Protein AF-A0A4R1AT48-F1 (afdb_monomer_lite)

Radius of gyration: 32.34 Å; chains: 1; bounding box: 97×44×77 Å

Organism: NCBI:txid1742358

Sequence (283 aa):
MSRLNGILAEIVKVLPDSNYNDYVIQYSYEGEIVTIKVRDEELQEIKDDRILQLELGQEVIYTPLDITVKIDQINYLYGQVAIRFPDDGVQVVGLETLRLLDEESVALNKDNDLCIQKFKVGDKVKTKTDDDYNNLTGTIMNLKSYNYGTEYTVMFEDGRDTVFNNKELEFVAEKSKSGRFTEIALELGQFTDEKNKQYGSSVDATYEMIKVLMERYTYDEENYLMPKSLLQHILLQVRMMDKQNRLFNNPSGKGDSESPYKDLVGYSLIGVDMVERNNEKTN

Structure (mmCIF, N/CA/C/O backbone):
data_AF-A0A4R1AT48-F1
#
_entry.id   AF-A0A4R1AT48-F1
#
loop_
_atom_site.group_PDB
_atom_site.id
_atom_site.type_symbol
_atom_site.label_atom_id
_atom_site.label_alt_id
_atom_site.label_comp_id
_atom_site.label_asym_id
_atom_site.label_entity_id
_atom_site.label_seq_id
_atom_site.pdbx_PDB_ins_code
_atom_site.Cartn_x
_atom_site.Cartn_y
_atom_site.Cartn_z
_atom_site.occupancy
_atom_site.B_iso_or_equiv
_atom_site.auth_seq_id
_atom_site.auth_comp_id
_atom_site.auth_asym_id
_atom_site.auth_atom_id
_atom_site.pdbx_PDB_model_num
ATOM 1 N N . MET A 1 1 ? 41.181 3.134 7.557 1.00 59.41 1 MET A N 1
ATOM 2 C CA . MET A 1 1 ? 40.387 4.318 7.963 1.00 59.41 1 MET A CA 1
ATOM 3 C C . MET A 1 1 ? 39.693 4.001 9.275 1.00 59.41 1 MET A C 1
ATOM 5 O O . MET A 1 1 ? 39.388 2.835 9.495 1.00 59.41 1 MET A O 1
ATOM 9 N N . SER A 1 2 ? 39.458 4.992 10.133 1.00 59.22 2 SER A N 1
ATOM 10 C CA . SER A 1 2 ? 38.887 4.776 11.472 1.00 59.22 2 SER A CA 1
ATOM 11 C C . SER A 1 2 ? 37.865 5.868 11.796 1.00 59.22 2 SER A C 1
ATOM 13 O O . SER A 1 2 ? 37.867 6.922 11.166 1.00 59.22 2 SER A O 1
ATOM 15 N N . ARG A 1 3 ? 36.940 5.616 12.727 1.00 54.47 3 ARG A N 1
ATOM 16 C CA . ARG A 1 3 ? 35.844 6.554 13.042 1.00 54.47 3 ARG A CA 1
ATOM 17 C C . ARG A 1 3 ? 36.048 7.287 14.353 1.00 54.47 3 ARG A C 1
ATOM 19 O O . ARG A 1 3 ? 36.507 6.675 15.303 1.00 54.47 3 ARG A O 1
ATOM 26 N N . LEU A 1 4 ? 35.560 8.527 14.417 1.00 53.91 4 LEU A N 1
ATOM 27 C CA . LEU A 1 4 ? 35.149 9.169 15.666 1.00 53.91 4 LEU A CA 1
ATOM 28 C C . LEU A 1 4 ? 33.658 9.520 15.560 1.00 53.91 4 LEU A C 1
ATOM 30 O O . LEU A 1 4 ? 33.262 10.258 14.661 1.00 53.91 4 LEU A O 1
ATOM 34 N N . ASN A 1 5 ? 32.821 8.984 16.453 1.00 60.31 5 ASN A N 1
ATOM 35 C CA . ASN A 1 5 ? 31.379 9.283 16.528 1.00 60.31 5 ASN A CA 1
ATOM 36 C C . ASN A 1 5 ? 30.603 9.132 15.199 1.00 60.31 5 ASN A C 1
ATOM 38 O O . ASN A 1 5 ? 29.681 9.889 14.913 1.00 60.31 5 ASN A O 1
ATOM 42 N N . GLY A 1 6 ? 30.970 8.149 14.371 1.00 63.50 6 GLY A N 1
ATOM 43 C CA . GLY A 1 6 ? 30.272 7.849 13.115 1.00 63.50 6 GLY A CA 1
ATOM 44 C C . GLY A 1 6 ? 30.733 8.646 11.889 1.00 63.50 6 GLY A C 1
ATOM 45 O O . GLY A 1 6 ? 30.280 8.341 10.784 1.00 63.50 6 GLY A O 1
ATOM 46 N N . ILE A 1 7 ? 31.664 9.589 12.058 1.00 75.81 7 ILE A N 1
ATOM 47 C CA . ILE A 1 7 ? 32.289 10.342 10.966 1.00 75.81 7 ILE A CA 1
ATOM 48 C C . ILE A 1 7 ? 33.482 9.548 10.421 1.00 75.81 7 ILE A C 1
ATOM 50 O O . ILE A 1 7 ? 34.265 8.979 11.188 1.00 75.81 7 ILE A O 1
ATOM 54 N N . LEU A 1 8 ? 33.608 9.485 9.093 1.00 78.81 8 LEU A N 1
ATOM 55 C CA . LEU A 1 8 ? 34.746 8.854 8.428 1.00 78.81 8 LEU A CA 1
ATOM 56 C C . LEU A 1 8 ? 35.999 9.714 8.634 1.00 78.81 8 LEU A C 1
ATOM 58 O O . LEU A 1 8 ? 36.001 10.886 8.260 1.00 78.81 8 LEU A O 1
ATOM 62 N N . ALA A 1 9 ? 37.050 9.132 9.213 1.00 84.81 9 ALA A N 1
ATOM 63 C CA . ALA A 1 9 ? 38.312 9.818 9.434 1.00 84.81 9 ALA A CA 1
ATOM 64 C C . ALA A 1 9 ? 39.517 8.988 8.959 1.00 84.81 9 ALA A C 1
ATOM 66 O O . ALA A 1 9 ? 39.536 7.751 8.982 1.00 84.81 9 ALA A O 1
ATOM 67 N N . GLU A 1 10 ? 40.557 9.689 8.530 1.00 87.88 10 GLU A N 1
ATOM 68 C CA . GLU A 1 10 ? 41.845 9.124 8.154 1.00 87.88 10 GLU A CA 1
ATOM 69 C C . GLU A 1 10 ? 42.827 9.256 9.320 1.00 87.88 10 GLU A C 1
ATOM 71 O O . GLU A 1 10 ? 42.966 10.331 9.898 1.00 87.88 10 GLU A O 1
ATOM 76 N N . ILE A 1 11 ? 43.520 8.171 9.678 1.00 89.88 11 ILE A N 1
ATOM 77 C CA . ILE A 1 11 ? 44.613 8.232 10.655 1.00 89.88 11 ILE A CA 1
ATOM 78 C C . ILE A 1 11 ? 45.839 8.815 9.955 1.00 89.88 11 ILE A C 1
ATOM 80 O O . ILE A 1 11 ? 46.418 8.182 9.079 1.00 89.88 11 ILE A O 1
ATOM 84 N N . VAL A 1 12 ? 46.270 9.993 10.396 1.00 93.56 12 VAL A N 1
ATOM 85 C CA . VAL A 1 12 ? 47.408 10.717 9.811 1.00 93.56 12 VAL A CA 1
ATOM 86 C C . VAL A 1 12 ? 48.700 10.427 10.559 1.00 93.56 12 VAL A C 1
ATOM 88 O O . VAL A 1 12 ? 49.782 10.380 9.973 1.00 93.56 12 VAL A O 1
ATOM 91 N N . LYS A 1 13 ? 48.615 10.259 11.882 1.00 91.81 13 LYS A N 1
ATOM 92 C CA . LYS A 1 13 ? 49.793 10.050 12.725 1.00 91.81 13 LYS A CA 1
ATOM 93 C C . LYS A 1 13 ? 49.457 9.211 13.947 1.00 91.81 13 LYS A C 1
ATOM 95 O O . LYS A 1 13 ? 48.491 9.495 14.645 1.00 91.81 13 LYS A O 1
ATOM 100 N N . VAL A 1 14 ? 50.314 8.240 14.243 1.00 91.00 14 VAL A N 1
ATOM 101 C CA . VAL A 1 14 ? 50.304 7.505 15.513 1.00 91.00 14 VAL A CA 1
ATOM 102 C C . VAL A 1 14 ? 51.224 8.233 16.493 1.00 91.00 14 VAL A C 1
ATOM 104 O O . VAL A 1 14 ? 52.370 8.552 16.160 1.00 91.00 14 VAL A O 1
ATOM 107 N N . LEU A 1 15 ? 50.717 8.547 17.682 1.00 88.94 15 LEU A N 1
ATOM 108 C CA . LEU A 1 15 ? 51.454 9.181 18.768 1.00 88.94 15 LEU A CA 1
ATOM 109 C C . LEU A 1 15 ? 51.782 8.107 19.815 1.00 88.94 15 LEU A C 1
ATOM 111 O O . LEU A 1 15 ? 50.887 7.692 20.550 1.00 88.94 15 LEU A O 1
ATOM 115 N N . PRO A 1 16 ? 53.037 7.634 19.884 1.00 79.12 16 PRO A N 1
ATOM 116 C CA . PRO A 1 16 ? 53.427 6.663 20.893 1.00 79.12 16 PRO A CA 1
ATOM 117 C C . PRO A 1 16 ? 53.472 7.349 22.264 1.00 79.12 16 PRO A C 1
ATOM 119 O O . PRO A 1 16 ? 54.386 8.131 22.533 1.00 79.12 16 PRO A O 1
ATOM 122 N N . ASP A 1 17 ? 52.490 7.071 23.121 1.00 75.38 17 ASP A N 1
ATOM 123 C CA . ASP A 1 17 ? 52.563 7.342 24.557 1.00 75.38 17 ASP A CA 1
ATOM 124 C C . ASP A 1 17 ? 52.799 6.020 25.306 1.00 75.38 17 ASP A C 1
ATOM 126 O O . ASP A 1 17 ? 52.463 4.932 24.845 1.00 75.38 17 ASP A O 1
ATOM 130 N N . SER A 1 18 ? 53.426 6.118 26.469 1.00 55.97 18 SER A N 1
ATOM 131 C CA . SER A 1 18 ? 53.972 5.024 27.275 1.00 55.97 18 SER A CA 1
ATOM 132 C C . SER A 1 18 ? 52.977 3.932 27.692 1.00 55.97 18 SER A C 1
ATOM 134 O O . SER A 1 18 ? 53.426 2.868 28.109 1.00 55.97 18 SER A O 1
ATOM 136 N N . ASN A 1 19 ? 51.663 4.161 27.578 1.00 70.31 19 ASN A N 1
ATOM 137 C CA . ASN A 1 19 ? 50.634 3.208 28.016 1.00 70.31 19 ASN A CA 1
ATOM 138 C C . ASN A 1 19 ? 49.465 3.003 27.035 1.00 70.31 19 ASN A C 1
ATOM 140 O O . ASN A 1 19 ? 48.778 1.993 27.151 1.00 70.31 19 ASN A O 1
ATOM 144 N N . TYR A 1 20 ? 49.233 3.913 26.084 1.00 74.12 20 TYR A N 1
ATOM 145 C CA . TYR A 1 20 ? 48.145 3.823 25.104 1.00 74.12 20 TYR A CA 1
ATOM 146 C C . TYR A 1 20 ? 48.592 4.443 23.780 1.00 74.12 20 TYR A C 1
ATOM 148 O O . TYR A 1 20 ? 49.347 5.418 23.772 1.00 74.12 20 TYR A O 1
ATOM 156 N N . ASN A 1 21 ? 48.117 3.893 22.662 1.00 79.56 21 ASN A N 1
ATOM 157 C CA . ASN A 1 21 ? 48.293 4.538 21.368 1.00 79.56 21 ASN A CA 1
ATOM 158 C C . ASN A 1 21 ? 47.259 5.659 21.240 1.00 79.56 21 ASN A C 1
ATOM 160 O O . ASN A 1 21 ? 46.054 5.405 21.248 1.00 79.56 21 ASN A O 1
ATOM 164 N N . ASP A 1 22 ? 47.738 6.891 21.106 1.00 88.56 22 ASP A N 1
ATOM 165 C CA . ASP A 1 22 ? 46.910 8.007 20.672 1.00 88.56 22 ASP A CA 1
ATOM 166 C C . ASP A 1 22 ? 47.060 8.182 19.157 1.00 88.56 22 ASP A C 1
ATOM 168 O O . ASP A 1 22 ? 48.136 7.985 18.583 1.00 88.56 22 ASP A O 1
ATOM 172 N N . TYR A 1 23 ? 45.992 8.610 18.499 1.00 90.25 23 TYR A N 1
ATOM 173 C CA . TYR A 1 23 ? 45.947 8.809 17.057 1.00 90.25 23 TYR A CA 1
ATOM 174 C C . TYR A 1 23 ? 45.606 10.260 16.744 1.00 90.25 23 TYR A C 1
ATOM 176 O O . TYR A 1 23 ? 44.776 10.884 17.399 1.00 90.25 23 TYR A O 1
ATOM 184 N N . VAL A 1 24 ? 46.253 10.814 15.724 1.00 89.19 24 VAL A N 1
ATOM 185 C CA . VAL A 1 24 ? 45.811 12.048 15.078 1.00 89.19 24 VAL A CA 1
ATOM 186 C C . VAL A 1 24 ? 45.010 11.644 13.857 1.00 89.19 24 VAL A C 1
ATOM 188 O O . VAL A 1 24 ? 45.558 11.012 12.949 1.00 89.19 24 VAL A O 1
ATOM 191 N N . ILE A 1 25 ? 43.735 12.011 13.845 1.00 91.56 25 ILE A N 1
ATOM 192 C CA . ILE A 1 25 ? 42.833 11.749 12.729 1.00 91.56 25 ILE A CA 1
ATOM 193 C C . ILE A 1 25 ? 42.453 13.042 12.010 1.00 91.56 25 ILE A C 1
ATOM 195 O O . ILE A 1 25 ? 42.430 14.118 12.616 1.00 91.56 25 ILE A O 1
ATOM 199 N N . GLN A 1 26 ? 42.139 12.921 10.724 1.00 92.81 26 GLN A N 1
ATOM 200 C CA . GLN A 1 26 ? 41.578 13.976 9.886 1.00 92.81 26 GLN A CA 1
ATOM 201 C C . GLN A 1 26 ? 40.224 13.554 9.331 1.00 92.81 26 GLN A C 1
ATOM 203 O O . GLN A 1 26 ? 40.072 12.430 8.866 1.00 92.81 26 GLN A O 1
ATOM 208 N N . TYR A 1 27 ? 39.245 14.453 9.362 1.00 87.56 27 TYR A N 1
ATOM 209 C CA . TYR A 1 27 ? 37.942 14.244 8.731 1.00 87.56 27 TYR A CA 1
ATOM 210 C C . TYR A 1 27 ? 37.415 15.546 8.129 1.00 87.56 27 TYR A C 1
ATOM 212 O O . TYR A 1 27 ? 37.840 16.635 8.519 1.00 87.56 27 TYR A O 1
ATOM 220 N N . SER A 1 28 ? 36.496 15.431 7.169 1.00 84.44 28 SER A N 1
ATOM 221 C CA . SER A 1 28 ? 35.809 16.586 6.591 1.00 84.44 28 SER A CA 1
ATOM 222 C C . SER A 1 28 ? 34.521 16.876 7.358 1.00 84.44 28 SER A C 1
ATOM 224 O O . SER A 1 28 ? 33.707 15.976 7.571 1.00 84.44 28 SER A O 1
ATOM 226 N N . TYR A 1 29 ? 34.331 18.126 7.767 1.00 81.06 29 TYR A N 1
ATOM 227 C CA . TYR A 1 29 ? 33.101 18.615 8.381 1.00 81.06 29 TYR A CA 1
ATOM 228 C C . TYR A 1 29 ? 32.770 19.979 7.784 1.00 81.06 29 TYR A C 1
ATOM 230 O O . TYR A 1 29 ? 33.606 20.877 7.801 1.00 81.06 29 TYR A O 1
ATOM 238 N N . GLU A 1 30 ? 31.582 20.109 7.189 1.00 85.38 30 GLU A N 1
ATOM 239 C CA . GLU A 1 30 ? 31.135 21.343 6.514 1.00 85.38 30 GLU A CA 1
ATOM 240 C C . GLU A 1 30 ? 32.136 21.883 5.464 1.00 85.38 30 GLU A C 1
ATOM 242 O O . GLU A 1 30 ? 32.223 23.081 5.214 1.00 85.38 30 GLU A O 1
ATOM 247 N N . GLY A 1 31 ? 32.887 20.986 4.813 1.00 86.75 31 GLY A N 1
ATOM 248 C CA . GLY A 1 31 ? 33.877 21.335 3.787 1.00 86.75 31 GLY A CA 1
ATOM 249 C C . GLY A 1 31 ? 35.254 21.732 4.329 1.00 86.75 31 GLY A C 1
ATOM 250 O O . GLY A 1 31 ? 36.182 21.904 3.540 1.00 86.75 31 GLY A O 1
ATOM 251 N N . GLU A 1 32 ? 35.429 21.813 5.647 1.00 87.69 32 GLU A N 1
ATOM 252 C CA . GLU A 1 32 ? 36.729 22.042 6.277 1.00 87.69 32 GLU A CA 1
ATOM 253 C C . GLU A 1 32 ? 37.368 20.724 6.727 1.00 87.69 32 GLU A C 1
ATOM 255 O O . GLU A 1 32 ? 36.685 19.778 7.127 1.00 87.69 32 GLU A O 1
ATOM 260 N N . ILE A 1 33 ? 38.701 20.648 6.654 1.00 91.56 33 ILE A N 1
ATOM 261 C CA . ILE A 1 33 ? 39.465 19.508 7.173 1.00 91.56 33 ILE A CA 1
ATOM 262 C C . ILE A 1 33 ? 39.765 19.773 8.644 1.00 91.56 33 ILE A C 1
ATOM 264 O O . ILE A 1 33 ? 40.576 20.635 8.986 1.00 91.56 33 ILE A O 1
ATOM 268 N N . VAL A 1 34 ? 39.142 18.992 9.517 1.00 91.19 34 VAL A N 1
ATOM 269 C CA . VAL A 1 34 ? 39.349 19.064 10.961 1.00 91.19 34 VAL A CA 1
ATOM 270 C C . VAL A 1 34 ? 40.376 18.010 11.363 1.00 91.19 34 VAL A C 1
ATOM 272 O O . VAL A 1 34 ? 40.270 16.846 10.983 1.00 91.19 34 VAL A O 1
ATOM 275 N N . THR A 1 35 ? 41.384 18.415 12.139 1.00 93.00 35 THR A N 1
ATOM 276 C CA . THR A 1 35 ? 42.397 17.510 12.703 1.00 93.00 35 THR A CA 1
ATOM 277 C C . THR A 1 35 ? 42.235 17.445 14.214 1.00 93.00 35 THR A C 1
ATOM 279 O O . THR A 1 35 ? 42.257 18.481 14.877 1.00 93.00 35 THR A O 1
ATOM 282 N N . ILE A 1 36 ? 42.117 16.243 14.772 1.00 92.50 36 ILE A N 1
ATOM 283 C CA . ILE A 1 36 ? 41.976 16.042 16.219 1.00 92.50 36 ILE A CA 1
ATOM 284 C C . ILE A 1 36 ? 42.800 14.857 16.705 1.00 92.50 36 ILE A C 1
ATOM 286 O O . ILE A 1 36 ? 43.162 13.963 15.940 1.00 92.50 36 ILE A O 1
ATOM 290 N N . LYS A 1 37 ? 43.084 14.864 18.006 1.00 90.50 37 LYS A N 1
ATOM 291 C CA . LYS A 1 37 ? 43.705 13.754 18.721 1.00 90.50 37 LYS A CA 1
ATOM 292 C C . LYS A 1 37 ? 42.609 12.897 19.357 1.00 90.50 37 LYS A C 1
ATOM 294 O O . LYS A 1 37 ? 41.753 13.451 20.040 1.00 90.50 37 LYS A O 1
ATOM 299 N N . VAL A 1 38 ? 42.668 11.587 19.156 1.00 88.81 38 VAL A N 1
ATOM 300 C CA . VAL A 1 38 ? 41.716 10.597 19.683 1.00 88.81 38 VAL A CA 1
ATOM 301 C C . VAL A 1 38 ? 42.466 9.408 20.274 1.00 88.81 38 VAL A C 1
ATOM 303 O O . VAL A 1 38 ? 43.597 9.124 19.875 1.00 88.81 38 VAL A O 1
ATOM 306 N N . ARG A 1 39 ? 41.850 8.724 21.232 1.00 85.44 39 ARG A N 1
ATOM 307 C CA . ARG A 1 39 ? 42.372 7.489 21.829 1.00 85.44 39 ARG A CA 1
ATOM 308 C C . ARG A 1 39 ? 41.951 6.279 21.003 1.00 85.44 39 ARG A C 1
ATOM 310 O O . ARG A 1 39 ? 40.939 6.328 20.312 1.00 85.44 39 ARG A O 1
ATOM 317 N N . ASP A 1 40 ? 42.685 5.177 21.133 1.00 85.12 40 ASP A N 1
ATOM 318 C CA . ASP A 1 40 ? 42.343 3.899 20.489 1.00 85.12 40 ASP A CA 1
ATOM 319 C C . ASP A 1 40 ? 40.896 3.448 20.772 1.00 85.12 40 ASP A C 1
ATOM 321 O O . ASP A 1 40 ? 40.169 3.075 19.862 1.00 85.12 40 ASP A O 1
ATOM 325 N N . GLU A 1 41 ? 40.430 3.586 22.018 1.00 81.69 41 GLU A N 1
ATOM 326 C CA . GLU A 1 41 ? 39.065 3.213 22.436 1.00 81.69 41 GLU A CA 1
ATOM 327 C C . GLU A 1 41 ? 37.960 4.055 21.772 1.00 81.69 41 GLU A C 1
ATOM 329 O O . GLU A 1 41 ? 36.798 3.648 21.731 1.00 81.69 41 GLU A O 1
ATOM 334 N N . GLU A 1 42 ? 38.308 5.241 21.269 1.00 79.06 42 GLU A N 1
ATOM 335 C CA . GLU A 1 42 ? 37.391 6.130 20.551 1.00 79.06 42 GLU A CA 1
ATOM 336 C C . GLU A 1 42 ? 37.331 5.796 19.055 1.00 79.06 42 GLU A C 1
ATOM 338 O O . GLU A 1 42 ? 36.435 6.276 18.355 1.00 79.06 42 GLU A O 1
ATOM 343 N N . LEU A 1 43 ? 38.264 4.967 18.571 1.00 81.75 43 LEU A N 1
ATOM 344 C CA . LEU A 1 43 ? 38.294 4.477 17.206 1.00 81.75 43 LEU A CA 1
ATOM 345 C C . LEU A 1 43 ? 37.466 3.206 17.074 1.00 81.75 43 LEU A C 1
ATOM 347 O O . LEU A 1 43 ? 37.598 2.243 17.822 1.00 81.75 43 LEU A O 1
ATOM 351 N N . GLN A 1 44 ? 36.627 3.184 16.047 1.00 78.31 44 GLN A N 1
ATOM 352 C CA . GLN A 1 44 ? 35.916 1.976 15.647 1.00 78.31 44 GLN A CA 1
ATOM 353 C C . GLN A 1 44 ? 36.404 1.521 14.278 1.00 78.31 44 GLN A C 1
ATOM 355 O O . GLN A 1 44 ? 36.483 2.316 13.333 1.00 78.31 44 GLN A O 1
ATOM 360 N N . GLU A 1 45 ? 36.743 0.237 14.198 1.00 79.50 45 GLU A N 1
ATOM 361 C CA . GLU A 1 45 ? 37.131 -0.432 12.964 1.00 79.50 45 GLU A CA 1
ATOM 362 C C . GLU A 1 45 ? 35.909 -0.621 12.060 1.00 79.50 45 GLU A C 1
ATOM 364 O O . GLU A 1 45 ? 34.834 -1.044 12.498 1.00 79.50 45 GLU A O 1
ATOM 369 N N . ILE A 1 46 ? 36.079 -0.304 10.780 1.00 76.38 46 ILE A N 1
ATOM 370 C CA . ILE A 1 46 ? 35.074 -0.567 9.756 1.00 76.38 46 ILE A CA 1
ATOM 371 C C . ILE A 1 46 ? 35.273 -2.013 9.316 1.00 76.38 46 ILE A C 1
ATOM 373 O O . ILE A 1 46 ? 36.306 -2.354 8.756 1.00 76.38 46 ILE A O 1
ATOM 377 N N . LYS A 1 47 ? 34.293 -2.871 9.606 1.00 78.19 47 LYS A N 1
ATOM 378 C CA . LYS A 1 47 ? 34.406 -4.317 9.357 1.00 78.19 47 LYS A CA 1
ATOM 379 C C . LYS A 1 47 ? 34.275 -4.712 7.885 1.00 78.19 47 LYS A C 1
ATOM 381 O O . LYS A 1 47 ? 34.612 -5.838 7.539 1.00 78.19 47 LYS A O 1
ATOM 386 N N . ASP A 1 48 ? 33.730 -3.832 7.051 1.00 82.44 48 ASP A N 1
ATOM 387 C CA . ASP A 1 48 ? 33.429 -4.122 5.652 1.00 82.44 48 ASP A CA 1
ATOM 388 C C . ASP A 1 48 ? 33.825 -2.937 4.777 1.00 82.44 48 ASP A C 1
ATOM 390 O O . ASP A 1 48 ? 33.132 -1.925 4.759 1.00 82.44 48 ASP A O 1
ATOM 394 N N . ASP A 1 49 ? 34.927 -3.057 4.042 1.00 83.25 49 ASP A N 1
ATOM 395 C CA . ASP A 1 49 ? 35.446 -1.981 3.192 1.00 83.25 49 ASP A CA 1
ATOM 396 C C . ASP A 1 49 ? 34.501 -1.617 2.034 1.00 83.25 49 ASP A C 1
ATOM 398 O O . ASP A 1 49 ? 34.626 -0.537 1.455 1.00 83.25 49 ASP A O 1
ATOM 402 N N . ARG A 1 50 ? 33.517 -2.466 1.698 1.00 83.69 50 ARG A N 1
ATOM 403 C CA . ARG A 1 50 ? 32.562 -2.199 0.606 1.00 83.69 50 ARG A CA 1
ATOM 404 C C . ARG A 1 50 ? 31.676 -0.993 0.895 1.00 83.69 50 ARG A C 1
ATOM 406 O O . ARG A 1 50 ? 31.311 -0.275 -0.028 1.00 83.69 50 ARG A O 1
ATOM 413 N N . ILE A 1 51 ? 31.366 -0.728 2.166 1.00 86.56 51 ILE A N 1
ATOM 414 C CA . ILE A 1 51 ? 30.554 0.438 2.550 1.00 86.56 51 ILE A CA 1
ATOM 415 C C . ILE A 1 51 ? 31.255 1.765 2.246 1.00 86.56 51 ILE A C 1
ATOM 417 O O . ILE A 1 51 ? 30.595 2.788 2.104 1.00 86.56 51 ILE A O 1
ATOM 421 N N . LEU A 1 52 ? 32.589 1.754 2.144 1.00 85.50 52 LEU A N 1
ATOM 422 C CA . LEU A 1 52 ? 33.391 2.937 1.831 1.00 85.50 52 LEU A CA 1
ATOM 423 C C . LEU A 1 52 ? 33.269 3.353 0.364 1.00 85.50 52 LEU A C 1
ATOM 425 O O . LEU A 1 52 ? 33.662 4.460 0.020 1.00 85.50 52 LEU A O 1
ATOM 429 N N . GLN A 1 53 ? 32.743 2.470 -0.487 1.00 89.00 53 GLN A N 1
ATOM 430 C CA . GLN A 1 53 ? 32.512 2.726 -1.908 1.00 89.00 53 GLN A CA 1
ATOM 431 C C . GLN A 1 53 ? 31.121 3.319 -2.174 1.00 89.00 53 GLN A C 1
ATOM 433 O O . GLN A 1 53 ? 30.785 3.573 -3.328 1.00 89.00 53 GLN A O 1
ATOM 438 N N . LEU A 1 54 ? 30.300 3.484 -1.129 1.00 92.12 54 LEU A N 1
ATOM 439 C CA . LEU A 1 54 ? 28.938 3.985 -1.246 1.00 92.12 54 LEU A CA 1
ATOM 440 C C . LEU A 1 54 ? 28.871 5.495 -1.016 1.00 92.12 54 LEU A C 1
ATOM 442 O O . LEU A 1 54 ? 29.428 6.012 -0.048 1.00 92.12 54 LEU A O 1
ATOM 446 N N . GLU A 1 55 ? 28.106 6.184 -1.856 1.00 91.50 55 GLU A N 1
ATOM 447 C CA . GLU A 1 55 ? 27.837 7.618 -1.751 1.00 91.50 55 GLU A CA 1
ATOM 448 C C . GLU A 1 55 ? 26.340 7.891 -1.552 1.00 91.50 55 GLU A C 1
ATOM 450 O O . GLU A 1 55 ? 25.471 7.165 -2.041 1.00 91.50 55 GLU A O 1
ATOM 455 N N . LEU A 1 56 ? 26.007 8.964 -0.829 1.00 92.62 56 LEU A N 1
ATOM 456 C CA . LEU A 1 56 ? 24.614 9.395 -0.690 1.00 92.62 56 LEU A CA 1
ATOM 457 C C . LEU A 1 56 ? 24.048 9.793 -2.058 1.00 92.62 56 LEU A C 1
ATOM 459 O O . LEU A 1 56 ? 24.666 10.542 -2.809 1.00 92.62 56 LEU A O 1
ATOM 463 N N . GLY A 1 57 ? 22.851 9.307 -2.369 1.00 93.12 57 GLY A N 1
ATOM 464 C CA . GLY A 1 57 ? 22.189 9.500 -3.656 1.00 93.12 57 GLY A CA 1
ATOM 465 C C . GLY A 1 57 ? 22.648 8.547 -4.763 1.00 93.12 57 GLY A C 1
ATOM 466 O O . GLY A 1 57 ? 22.034 8.559 -5.831 1.00 93.12 57 GLY A O 1
ATOM 467 N N . GLN A 1 58 ? 23.665 7.712 -4.523 1.00 95.31 58 GLN A N 1
ATOM 468 C CA . GLN A 1 58 ? 24.122 6.710 -5.485 1.00 95.31 58 GLN A CA 1
ATOM 469 C C . GLN A 1 58 ? 23.022 5.684 -5.778 1.00 95.31 58 GLN A C 1
ATOM 471 O O . GLN A 1 58 ? 22.291 5.259 -4.879 1.00 95.31 58 GLN A O 1
ATOM 476 N N . GLU A 1 59 ? 22.921 5.278 -7.043 1.00 96.31 59 GLU A N 1
ATOM 477 C CA . GLU A 1 59 ? 22.026 4.210 -7.479 1.00 96.31 59 GLU A CA 1
ATOM 478 C C . GLU A 1 59 ? 22.698 2.842 -7.320 1.00 96.31 59 GLU A C 1
ATOM 480 O O . GLU A 1 59 ? 23.843 2.635 -7.726 1.00 96.31 59 GLU A O 1
ATOM 485 N N . VAL A 1 60 ? 21.973 1.901 -6.720 1.00 96.12 60 VAL A N 1
ATOM 486 C CA . VAL A 1 60 ? 22.416 0.523 -6.468 1.00 96.12 60 VAL A CA 1
ATOM 487 C C . VAL A 1 60 ? 21.274 -0.450 -6.743 1.00 96.12 60 VAL A C 1
ATOM 489 O O . VAL A 1 60 ? 20.108 -0.056 -6.759 1.00 96.12 60 VAL A O 1
ATOM 492 N N . ILE A 1 61 ? 21.586 -1.730 -6.943 1.00 96.00 61 ILE A N 1
ATOM 493 C CA . ILE A 1 61 ? 20.575 -2.779 -7.120 1.00 96.00 61 ILE A CA 1
ATOM 494 C C . ILE A 1 61 ? 20.279 -3.429 -5.772 1.00 96.00 61 ILE A C 1
ATOM 496 O O . ILE A 1 61 ? 21.175 -3.990 -5.137 1.00 96.00 61 ILE A O 1
ATOM 500 N N . TYR A 1 62 ? 19.012 -3.394 -5.363 1.00 97.06 62 TYR A N 1
ATOM 501 C CA . TYR A 1 62 ? 18.504 -4.135 -4.216 1.00 97.06 62 TYR A CA 1
ATOM 502 C C . TYR A 1 62 ? 18.204 -5.579 -4.630 1.00 97.06 62 TYR A C 1
ATOM 504 O O . TYR A 1 62 ? 17.194 -5.864 -5.277 1.00 97.06 62 TYR A O 1
ATOM 512 N N . THR A 1 63 ? 19.101 -6.499 -4.277 1.00 95.56 63 THR A N 1
ATOM 513 C CA . THR A 1 63 ? 19.111 -7.878 -4.789 1.00 95.56 63 THR A CA 1
ATOM 514 C C . THR A 1 63 ? 17.872 -8.718 -4.458 1.00 95.56 63 THR A C 1
ATOM 516 O O . THR A 1 63 ? 17.518 -9.540 -5.301 1.00 95.56 63 THR A O 1
ATOM 519 N N . PRO A 1 64 ? 17.153 -8.537 -3.326 1.00 95.62 64 PRO A N 1
ATOM 520 C CA . PRO A 1 64 ? 15.951 -9.326 -3.043 1.00 95.62 64 PRO A CA 1
ATOM 521 C C . PRO A 1 64 ? 14.806 -9.109 -4.036 1.00 95.62 64 PRO A C 1
ATOM 523 O O . PRO A 1 64 ? 13.984 -10.004 -4.212 1.00 95.62 64 PRO A O 1
ATOM 526 N N . LEU A 1 65 ? 14.745 -7.931 -4.665 1.00 91.12 65 LEU A N 1
ATOM 527 C CA . LEU A 1 65 ? 13.711 -7.574 -5.641 1.00 91.12 65 LEU A CA 1
ATOM 528 C C . LEU A 1 65 ? 14.271 -7.334 -7.051 1.00 91.12 65 LEU A C 1
ATOM 530 O O . LEU A 1 65 ? 13.489 -7.162 -7.978 1.00 91.12 65 LEU A O 1
ATOM 534 N N . ASP A 1 66 ? 15.597 -7.319 -7.203 1.00 93.06 66 ASP A N 1
ATOM 535 C CA . ASP A 1 66 ? 16.319 -6.978 -8.436 1.00 93.06 66 ASP A CA 1
ATOM 536 C C . ASP A 1 66 ? 15.869 -5.636 -9.045 1.00 93.06 66 ASP A C 1
ATOM 538 O O . ASP A 1 66 ? 15.625 -5.507 -10.242 1.00 93.06 66 ASP A O 1
ATOM 542 N N . ILE A 1 67 ? 15.738 -4.615 -8.189 1.00 92.19 67 ILE A N 1
ATOM 543 C CA . ILE A 1 67 ? 15.342 -3.256 -8.585 1.00 92.19 67 ILE A CA 1
ATOM 544 C C . ILE A 1 67 ? 16.412 -2.227 -8.229 1.00 92.19 67 ILE A C 1
ATOM 546 O O . ILE A 1 67 ? 17.132 -2.377 -7.239 1.00 92.19 67 ILE A O 1
ATOM 550 N N . THR A 1 68 ? 16.482 -1.152 -9.013 1.00 95.81 68 THR A N 1
ATOM 551 C CA . THR A 1 68 ? 17.358 -0.010 -8.732 1.00 95.81 68 THR A CA 1
ATOM 552 C C . THR A 1 68 ? 16.746 0.883 -7.653 1.00 95.81 68 THR A C 1
ATOM 554 O O . THR A 1 68 ? 15.586 1.290 -7.745 1.00 95.81 68 THR A O 1
ATOM 557 N N . VAL A 1 69 ? 17.543 1.210 -6.640 1.00 97.00 69 VAL A N 1
ATOM 558 C CA . VAL A 1 69 ? 17.188 2.074 -5.506 1.00 97.00 69 VAL A CA 1
ATOM 559 C C . VAL A 1 69 ? 18.275 3.122 -5.285 1.00 97.00 69 VAL A C 1
ATOM 561 O O . VAL A 1 69 ? 19.393 2.973 -5.781 1.00 97.00 69 VAL A O 1
ATOM 564 N N . LYS A 1 70 ? 17.965 4.179 -4.528 1.00 97.38 70 LYS A N 1
ATOM 565 C CA . LYS A 1 70 ? 18.939 5.219 -4.158 1.00 97.38 70 LYS A CA 1
ATOM 566 C C . LYS A 1 70 ? 19.381 5.083 -2.714 1.00 97.38 70 LYS A C 1
ATOM 568 O O . LYS A 1 70 ? 18.563 4.802 -1.844 1.00 97.38 70 LYS A O 1
ATOM 573 N N . ILE A 1 71 ? 20.655 5.336 -2.448 1.00 97.19 71 ILE A N 1
ATOM 574 C CA . ILE A 1 71 ? 21.178 5.397 -1.083 1.00 97.19 71 ILE A CA 1
ATOM 575 C C . ILE A 1 71 ? 20.716 6.698 -0.424 1.00 97.19 71 ILE A C 1
ATOM 577 O O . ILE A 1 71 ? 21.063 7.786 -0.872 1.00 97.19 71 ILE A O 1
ATOM 581 N N . ASP A 1 72 ? 19.937 6.585 0.645 1.00 95.50 72 ASP A N 1
ATOM 582 C CA . ASP A 1 72 ? 19.387 7.718 1.395 1.00 95.50 72 ASP A CA 1
ATOM 583 C C . ASP A 1 72 ? 20.258 8.064 2.608 1.00 95.50 72 ASP A C 1
ATOM 585 O O . ASP A 1 72 ? 20.537 9.233 2.863 1.00 95.50 72 ASP A O 1
ATOM 589 N N . GLN A 1 73 ? 20.728 7.047 3.340 1.00 94.12 73 GLN A N 1
ATOM 590 C CA . GLN A 1 73 ? 21.627 7.200 4.489 1.00 94.12 73 GLN A CA 1
ATOM 591 C C . GLN A 1 73 ? 22.575 6.005 4.598 1.00 94.12 73 GLN A C 1
ATOM 593 O O . GLN A 1 73 ? 22.204 4.878 4.278 1.00 94.12 73 GLN A O 1
ATOM 598 N N . ILE A 1 74 ? 23.785 6.226 5.114 1.00 91.56 74 ILE A N 1
ATOM 599 C CA . ILE A 1 74 ? 24.778 5.165 5.321 1.00 91.56 74 ILE A CA 1
ATOM 600 C C . ILE A 1 74 ? 25.147 5.116 6.802 1.00 91.56 74 ILE A C 1
ATOM 602 O O . ILE A 1 74 ? 25.724 6.056 7.352 1.00 91.56 74 ILE A O 1
ATOM 606 N N . ASN A 1 75 ? 24.840 3.997 7.454 1.00 87.06 75 ASN A N 1
ATOM 607 C CA . ASN A 1 75 ? 25.229 3.718 8.826 1.00 87.06 75 ASN A CA 1
ATOM 608 C C . ASN A 1 75 ? 26.395 2.729 8.853 1.00 87.06 75 ASN A C 1
ATOM 610 O O . ASN A 1 75 ? 26.231 1.513 8.979 1.00 87.06 75 ASN A O 1
ATOM 614 N N . TYR A 1 76 ? 27.604 3.274 8.795 1.00 80.62 76 TYR A N 1
ATOM 615 C CA . TYR A 1 76 ? 28.800 2.449 8.773 1.00 80.62 76 TYR A CA 1
ATOM 616 C C . TYR A 1 76 ? 29.195 1.852 10.131 1.00 80.62 76 TYR A C 1
ATOM 618 O O . TYR A 1 76 ? 30.123 1.053 10.171 1.00 80.62 76 TYR A O 1
ATOM 626 N N . LEU A 1 77 ? 28.502 2.189 11.230 1.00 75.19 77 LEU A N 1
ATOM 627 C CA . LEU A 1 77 ? 28.704 1.497 12.510 1.00 75.19 77 LEU A CA 1
ATOM 628 C C . LEU A 1 77 ? 28.129 0.080 12.460 1.00 75.19 77 LEU A C 1
ATOM 630 O O . LEU A 1 77 ? 28.768 -0.875 12.893 1.00 75.19 77 LEU A O 1
ATOM 634 N N . TYR A 1 78 ? 26.924 -0.047 11.910 1.00 82.69 78 TYR A N 1
ATOM 635 C CA . TYR A 1 78 ? 26.221 -1.325 11.836 1.00 82.69 78 TYR A CA 1
ATOM 636 C C . TYR A 1 78 ? 26.326 -1.994 10.463 1.00 82.69 78 TYR A C 1
ATOM 638 O O . TYR A 1 78 ? 25.748 -3.059 10.273 1.00 82.69 78 TYR A O 1
ATOM 646 N N . GLY A 1 79 ? 27.045 -1.391 9.509 1.00 85.69 79 GLY A N 1
ATOM 647 C CA . GLY A 1 79 ? 27.105 -1.890 8.131 1.00 85.69 79 GLY A CA 1
ATOM 648 C C . GLY A 1 79 ? 25.735 -1.866 7.446 1.00 85.69 79 GLY A C 1
ATOM 649 O O . GLY A 1 79 ? 25.430 -2.738 6.636 1.00 85.69 79 GLY A O 1
ATOM 650 N N . GLN A 1 80 ? 24.891 -0.904 7.822 1.00 93.50 80 GLN A N 1
ATOM 651 C CA . GLN A 1 80 ? 23.519 -0.770 7.344 1.00 93.50 80 GLN A CA 1
ATOM 652 C C . GLN A 1 80 ? 23.386 0.450 6.441 1.00 93.50 80 GLN A C 1
ATOM 654 O O . GLN A 1 80 ? 24.050 1.467 6.641 1.00 93.50 80 GLN A O 1
ATOM 659 N N . VAL A 1 81 ? 22.490 0.365 5.468 1.00 95.69 81 VAL A N 1
ATOM 660 C CA . VAL A 1 81 ? 22.224 1.425 4.497 1.00 95.69 81 VAL A CA 1
ATOM 661 C C . VAL A 1 81 ? 20.718 1.641 4.434 1.00 95.69 81 VAL A C 1
ATOM 663 O O . VAL A 1 81 ? 19.963 0.684 4.276 1.00 95.69 81 VAL A O 1
ATOM 666 N N . ALA A 1 82 ? 20.266 2.883 4.585 1.00 97.00 82 ALA A N 1
ATOM 667 C CA . ALA A 1 82 ? 18.896 3.248 4.258 1.00 97.00 82 ALA A CA 1
ATOM 668 C C . ALA A 1 82 ? 18.810 3.469 2.748 1.00 97.00 82 ALA A C 1
ATOM 670 O O . ALA A 1 82 ? 19.535 4.301 2.200 1.00 97.00 82 ALA A O 1
ATOM 671 N N . ILE A 1 83 ? 17.941 2.718 2.086 1.00 98.00 83 ILE A N 1
ATOM 672 C CA . ILE A 1 83 ? 17.656 2.829 0.659 1.00 98.00 83 ILE A CA 1
ATOM 673 C C . ILE A 1 83 ? 16.272 3.438 0.448 1.00 98.00 83 ILE A C 1
ATOM 675 O O . ILE A 1 83 ? 15.356 3.197 1.234 1.00 98.00 83 ILE A O 1
ATOM 679 N N . ARG A 1 84 ? 16.129 4.217 -0.622 1.00 97.75 84 ARG A N 1
ATOM 680 C CA . ARG A 1 84 ? 14.881 4.832 -1.070 1.00 97.75 84 ARG A CA 1
ATOM 681 C C . ARG A 1 84 ? 14.428 4.190 -2.378 1.00 97.75 84 ARG A C 1
ATOM 683 O O . ARG A 1 84 ? 15.176 4.173 -3.361 1.00 97.75 84 ARG A O 1
ATOM 690 N N . PHE A 1 85 ? 13.209 3.672 -2.371 1.00 96.75 85 PHE A N 1
ATOM 691 C CA . PHE A 1 85 ? 12.545 3.068 -3.520 1.00 96.75 85 PHE A CA 1
ATOM 692 C C . PHE A 1 85 ? 11.952 4.137 -4.458 1.00 96.75 85 PHE A C 1
ATOM 694 O O . PHE A 1 85 ? 11.801 5.296 -4.061 1.00 96.75 85 PHE A O 1
ATOM 701 N N . PRO A 1 86 ? 11.591 3.775 -5.706 1.00 92.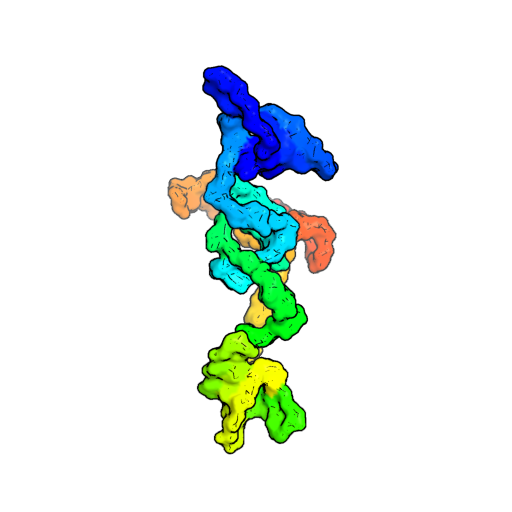44 86 PRO A N 1
ATOM 702 C CA . PRO A 1 86 ? 10.975 4.705 -6.659 1.00 92.44 86 PRO A CA 1
ATOM 703 C C . PRO A 1 86 ? 9.635 5.311 -6.210 1.00 92.44 86 PRO A C 1
ATOM 705 O O . PRO A 1 86 ? 9.223 6.333 -6.752 1.00 92.44 86 PRO A O 1
ATOM 708 N N . ASP A 1 87 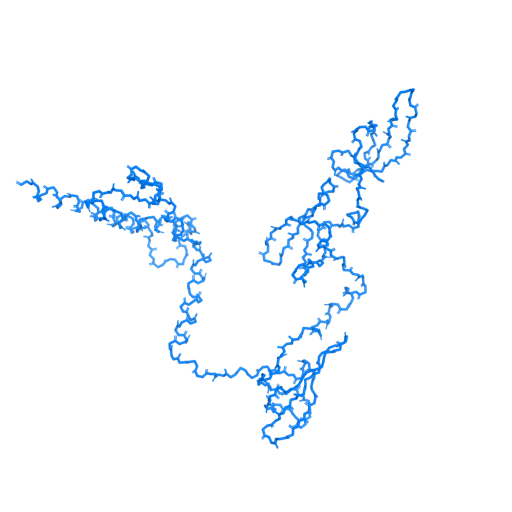? 8.950 4.686 -5.252 1.00 89.44 87 ASP A N 1
ATOM 709 C CA . ASP A 1 87 ? 7.682 5.137 -4.665 1.00 89.44 87 ASP A CA 1
ATOM 710 C C . ASP A 1 87 ? 7.866 5.995 -3.396 1.00 89.44 87 ASP A C 1
ATOM 712 O O . ASP A 1 87 ? 6.911 6.203 -2.650 1.00 89.44 87 ASP A O 1
ATOM 716 N N . ASP A 1 88 ? 9.090 6.478 -3.152 1.00 93.62 88 ASP A N 1
ATOM 717 C CA . ASP A 1 88 ? 9.522 7.207 -1.953 1.00 93.62 88 ASP A CA 1
ATOM 718 C C . ASP A 1 88 ? 9.506 6.399 -0.642 1.00 93.62 88 ASP A C 1
ATOM 720 O O . ASP A 1 88 ? 9.805 6.949 0.425 1.00 93.62 88 ASP A O 1
ATOM 724 N N . GLY A 1 89 ? 9.242 5.089 -0.697 1.00 93.62 89 GLY A N 1
ATOM 725 C CA . GLY A 1 89 ? 9.433 4.194 0.440 1.00 93.62 89 GLY A CA 1
ATOM 726 C C . GLY A 1 89 ? 10.901 4.150 0.876 1.00 93.62 89 GLY A C 1
ATOM 727 O O . GLY A 1 89 ? 11.804 4.159 0.041 1.00 93.62 89 GLY A O 1
ATOM 728 N N . VAL A 1 90 ? 11.156 4.086 2.186 1.00 96.44 90 VAL A N 1
ATOM 729 C CA . VAL A 1 90 ? 12.515 3.987 2.747 1.00 96.44 90 VAL A CA 1
ATOM 730 C C . VAL A 1 90 ? 12.646 2.714 3.574 1.00 96.44 90 VAL A C 1
ATOM 732 O O . VAL A 1 90 ? 11.786 2.415 4.402 1.00 96.44 90 VAL A O 1
ATOM 735 N N . GLN A 1 91 ? 13.739 1.978 3.380 1.00 97.50 91 GLN A N 1
ATOM 736 C CA . GLN A 1 91 ? 14.039 0.756 4.126 1.00 97.50 91 GLN A CA 1
ATOM 737 C C . GLN A 1 91 ? 15.513 0.697 4.519 1.00 97.50 91 GLN A C 1
ATOM 739 O O . GLN A 1 91 ? 16.387 1.051 3.736 1.00 97.50 91 GLN A O 1
ATOM 744 N N . VAL A 1 92 ? 15.797 0.218 5.731 1.00 97.44 92 VAL A N 1
ATOM 745 C CA . VAL A 1 92 ? 17.165 -0.035 6.202 1.00 97.44 92 VAL A CA 1
ATOM 746 C C . VAL A 1 92 ? 17.540 -1.481 5.898 1.00 97.44 92 VAL A C 1
ATOM 748 O O . VAL A 1 92 ? 16.829 -2.403 6.300 1.00 97.44 92 VAL A O 1
ATOM 751 N N . VAL A 1 93 ? 18.650 -1.678 5.191 1.00 97.25 93 VAL A N 1
ATOM 752 C CA . VAL A 1 93 ? 19.112 -2.988 4.718 1.00 97.25 93 VAL A CA 1
ATOM 753 C C . VAL A 1 93 ? 20.600 -3.199 5.009 1.00 97.25 93 VAL A C 1
ATOM 755 O O . VAL A 1 93 ? 21.339 -2.243 5.248 1.00 97.25 93 VAL A O 1
ATOM 758 N N . GLY A 1 94 ? 21.041 -4.459 5.017 1.00 95.56 94 GLY A N 1
ATOM 759 C CA . GLY A 1 94 ? 22.459 -4.821 5.102 1.00 95.56 94 GLY A CA 1
ATOM 760 C C . GLY A 1 94 ? 23.162 -4.712 3.746 1.00 95.56 94 GLY A C 1
ATOM 761 O O . GLY A 1 94 ? 22.537 -4.900 2.696 1.00 95.56 94 GLY A O 1
ATOM 762 N N . LEU A 1 95 ? 24.466 -4.426 3.758 1.00 93.75 95 LEU A N 1
ATOM 763 C CA . LEU A 1 95 ? 25.308 -4.296 2.556 1.00 93.75 95 LEU A CA 1
ATOM 764 C C . LEU A 1 95 ? 25.261 -5.518 1.634 1.00 93.75 95 LEU A C 1
ATOM 766 O O . LEU A 1 95 ? 25.364 -5.380 0.421 1.00 93.75 95 LEU A O 1
ATOM 770 N N . GLU A 1 96 ? 25.099 -6.719 2.188 1.00 93.88 96 GLU A N 1
ATOM 771 C CA . GLU A 1 96 ? 25.011 -7.973 1.436 1.00 93.88 96 GLU A CA 1
ATOM 772 C C . GLU A 1 96 ? 23.805 -8.044 0.491 1.00 93.88 96 GLU A C 1
ATOM 774 O O . GLU A 1 96 ? 23.798 -8.847 -0.441 1.00 93.88 96 GLU A O 1
ATOM 779 N N . THR A 1 97 ? 22.802 -7.193 0.710 1.00 96.25 97 THR A N 1
ATOM 780 C CA . THR A 1 97 ? 21.602 -7.102 -0.133 1.00 96.25 97 THR A CA 1
ATOM 781 C C . THR A 1 97 ? 21.724 -6.062 -1.248 1.00 96.25 97 THR A C 1
ATOM 783 O O . THR A 1 97 ? 20.784 -5.874 -2.021 1.00 96.25 97 THR A O 1
ATOM 786 N N . LEU A 1 98 ? 22.871 -5.385 -1.347 1.00 96.25 98 LEU A N 1
ATOM 787 C CA . LEU A 1 98 ? 23.127 -4.341 -2.330 1.00 96.25 98 LEU A CA 1
ATOM 788 C C . LEU A 1 98 ? 24.215 -4.780 -3.309 1.00 96.25 98 LEU A C 1
ATOM 790 O O . LEU A 1 98 ? 25.251 -5.322 -2.923 1.00 96.25 98 LEU A O 1
ATOM 794 N N . ARG A 1 99 ? 23.988 -4.509 -4.593 1.00 95.06 99 ARG A N 1
ATOM 795 C CA . ARG A 1 99 ? 24.985 -4.660 -5.657 1.00 95.06 99 ARG A CA 1
ATOM 796 C C . ARG A 1 99 ? 25.247 -3.294 -6.286 1.00 95.06 99 ARG A C 1
ATOM 798 O O . ARG A 1 99 ? 24.305 -2.618 -6.698 1.00 95.06 99 ARG A O 1
ATOM 805 N N . LEU A 1 100 ? 26.519 -2.902 -6.349 1.00 93.50 100 LEU A N 1
ATOM 806 C CA . LEU A 1 100 ? 26.948 -1.700 -7.063 1.00 93.50 100 LEU A CA 1
ATOM 807 C C . LEU A 1 100 ? 26.620 -1.838 -8.553 1.00 93.50 100 LEU A C 1
ATOM 809 O O . LEU A 1 100 ? 26.716 -2.927 -9.117 1.00 93.50 100 LEU A O 1
ATOM 813 N N . LEU A 1 101 ? 26.213 -0.738 -9.181 1.00 90.38 101 LEU A N 1
ATOM 814 C CA . LEU A 1 101 ? 26.106 -0.681 -10.633 1.00 90.38 101 LEU A CA 1
ATOM 815 C C . LEU A 1 101 ? 27.522 -0.575 -11.202 1.00 90.38 101 LEU A C 1
ATOM 817 O O . LEU A 1 101 ? 28.189 0.436 -10.997 1.00 90.38 101 LEU A O 1
ATOM 821 N N . ASP A 1 102 ? 27.987 -1.610 -11.900 1.00 84.19 102 ASP A N 1
ATOM 822 C CA . ASP A 1 102 ? 29.266 -1.550 -12.611 1.00 84.19 102 ASP A CA 1
ATOM 823 C C . ASP A 1 102 ? 29.201 -0.423 -13.657 1.00 84.19 102 ASP A C 1
ATOM 825 O O . ASP A 1 102 ? 28.185 -0.281 -14.342 1.00 84.19 102 ASP A O 1
ATOM 829 N N . GLU A 1 103 ? 30.256 0.382 -13.821 1.00 66.69 103 GLU A N 1
ATOM 830 C CA . GLU A 1 103 ? 30.259 1.521 -14.761 1.00 66.69 103 GLU A CA 1
ATOM 831 C C . GLU A 1 103 ? 29.918 1.105 -16.210 1.00 66.69 103 GLU A C 1
ATOM 833 O O . GLU A 1 103 ? 29.293 1.871 -16.949 1.00 66.69 103 GLU A O 1
ATOM 838 N N . GLU A 1 104 ? 30.216 -0.141 -16.599 1.00 59.06 104 GLU A N 1
ATOM 839 C CA . GLU A 1 104 ? 29.794 -0.716 -17.887 1.00 59.06 104 GLU A CA 1
ATOM 840 C C . GLU A 1 104 ? 28.269 -0.911 -17.990 1.00 59.06 104 GLU A C 1
ATOM 842 O O . GLU A 1 104 ? 27.688 -0.730 -19.062 1.00 59.06 104 GLU A O 1
ATOM 847 N N . SER A 1 105 ? 27.587 -1.212 -16.881 1.00 54.59 105 SER A N 1
ATOM 848 C CA . SER A 1 105 ? 26.128 -1.384 -16.835 1.00 54.59 105 SER A CA 1
ATOM 849 C C . SER A 1 105 ? 25.365 -0.055 -16.929 1.00 54.59 105 SER A C 1
ATOM 851 O O . SER A 1 105 ? 24.272 0.000 -17.495 1.00 54.59 105 SER A O 1
ATOM 853 N N . VAL A 1 106 ? 25.965 1.047 -16.463 1.00 52.47 106 VAL A N 1
ATOM 854 C CA . VAL A 1 106 ? 25.366 2.395 -16.508 1.00 52.47 106 VAL A CA 1
ATOM 855 C C . VAL A 1 106 ? 25.387 2.978 -17.927 1.00 52.47 106 VAL A C 1
ATOM 857 O O . VAL A 1 106 ? 24.433 3.644 -18.335 1.00 52.47 106 VAL A O 1
ATOM 860 N N . ALA A 1 107 ? 26.425 2.686 -18.718 1.00 50.50 107 ALA A N 1
ATOM 861 C CA . ALA A 1 107 ? 26.504 3.105 -20.121 1.00 50.50 107 ALA A CA 1
ATOM 862 C C . ALA A 1 107 ? 25.498 2.365 -21.026 1.00 50.50 107 ALA A C 1
ATOM 864 O O . ALA A 1 107 ? 25.036 2.922 -22.020 1.00 50.50 107 ALA A O 1
ATOM 865 N N . LEU A 1 108 ? 25.115 1.140 -20.659 1.00 46.88 108 LEU A N 1
ATOM 866 C CA . LEU A 1 108 ? 24.148 0.319 -21.393 1.00 46.88 108 LEU A CA 1
ATOM 867 C C . LEU A 1 108 ? 22.682 0.633 -21.037 1.00 46.88 108 LEU A C 1
ATOM 869 O O . LEU A 1 108 ? 21.792 0.414 -21.855 1.00 46.88 108 LEU A O 1
ATOM 873 N N . ASN A 1 109 ? 22.408 1.201 -19.860 1.00 44.50 109 ASN A N 1
ATOM 874 C CA . ASN A 1 109 ? 21.042 1.423 -19.365 1.00 44.50 109 ASN A CA 1
ATOM 875 C C . ASN A 1 109 ? 20.331 2.681 -19.888 1.00 44.50 109 ASN A C 1
ATOM 877 O O . ASN A 1 109 ? 19.159 2.879 -19.575 1.00 44.50 109 ASN A O 1
ATOM 881 N N . LYS A 1 110 ? 20.975 3.516 -20.715 1.00 45.62 110 LYS A N 1
ATOM 882 C CA . LYS A 1 110 ? 20.269 4.627 -21.382 1.00 45.62 110 LYS A CA 1
ATOM 883 C C . LYS A 1 110 ? 19.508 4.209 -22.647 1.00 45.62 110 LYS A C 1
ATOM 885 O O . LYS A 1 110 ? 18.631 4.958 -23.058 1.00 45.62 110 LYS A O 1
ATOM 890 N N . ASP A 1 111 ? 19.769 3.011 -23.183 1.00 46.31 111 ASP A N 1
ATOM 891 C CA . ASP A 1 111 ? 19.058 2.439 -24.344 1.00 46.31 111 ASP A CA 1
ATOM 892 C C . ASP A 1 111 ? 18.534 0.997 -24.126 1.00 46.31 111 ASP A C 1
ATOM 894 O O . ASP A 1 111 ? 17.865 0.435 -25.001 1.00 46.31 111 ASP A O 1
ATOM 898 N N . ASN A 1 112 ? 18.787 0.377 -22.964 1.00 46.50 112 ASN A N 1
ATOM 899 C CA . ASN A 1 112 ? 18.376 -1.002 -22.680 1.00 46.50 112 ASN A CA 1
ATOM 900 C C . ASN A 1 112 ? 16.978 -1.116 -22.054 1.00 46.50 112 ASN A C 1
ATOM 902 O O . ASN A 1 112 ? 16.811 -1.521 -20.909 1.00 46.50 112 ASN A O 1
ATOM 906 N N . ASP A 1 113 ? 15.964 -0.945 -22.897 1.00 49.94 113 ASP A N 1
ATOM 907 C CA . ASP A 1 113 ? 14.652 -1.604 -22.743 1.00 49.94 113 ASP A CA 1
ATOM 908 C C . ASP A 1 113 ? 14.706 -3.079 -23.245 1.00 49.94 113 ASP A C 1
ATOM 910 O O . ASP A 1 113 ? 13.715 -3.683 -23.652 1.00 49.94 113 ASP A O 1
ATOM 914 N N . LEU A 1 114 ? 15.914 -3.660 -23.331 1.00 52.03 114 LEU A N 1
ATOM 915 C CA . LEU A 1 114 ? 16.221 -4.821 -24.179 1.00 52.03 114 LEU A CA 1
ATOM 916 C C . LEU A 1 114 ? 16.177 -6.183 -23.473 1.00 52.03 114 LEU A C 1
ATOM 918 O O . LEU A 1 114 ? 16.101 -7.194 -24.169 1.00 52.03 114 LEU A O 1
ATOM 922 N N . CYS A 1 115 ? 16.159 -6.245 -22.137 1.00 53.47 115 CYS A N 1
ATOM 923 C CA . CYS A 1 115 ? 16.218 -7.530 -21.418 1.00 53.47 115 CYS A CA 1
ATOM 924 C C . CYS A 1 115 ? 15.003 -7.858 -20.544 1.00 53.47 115 CYS A C 1
ATOM 926 O O . CYS A 1 115 ? 14.989 -8.898 -19.889 1.00 53.47 115 CYS A O 1
ATOM 928 N N . ILE A 1 116 ? 13.956 -7.032 -20.550 1.00 65.19 116 ILE A N 1
ATOM 929 C CA . ILE A 1 116 ? 12.713 -7.408 -19.876 1.00 65.19 116 ILE A CA 1
ATOM 930 C C . ILE A 1 116 ? 11.947 -8.337 -20.816 1.00 65.19 116 ILE A C 1
ATOM 932 O O . ILE A 1 116 ? 11.563 -7.961 -21.929 1.00 65.19 116 ILE A O 1
ATOM 936 N N . GLN A 1 117 ? 11.746 -9.581 -20.384 1.00 79.12 117 GLN A N 1
ATOM 937 C CA . GLN A 1 117 ? 10.822 -10.489 -21.047 1.00 79.12 117 GLN A CA 1
ATOM 938 C C . GLN A 1 117 ? 9.424 -9.856 -21.003 1.00 79.12 117 GLN A C 1
ATOM 940 O O . GLN A 1 117 ? 8.787 -9.801 -19.954 1.00 79.12 117 GLN A O 1
ATOM 945 N N . LYS A 1 118 ? 8.960 -9.348 -22.146 1.00 85.31 118 LYS A N 1
ATOM 946 C CA . LYS A 1 118 ? 7.697 -8.609 -22.246 1.00 85.31 118 LYS A CA 1
ATOM 947 C C . LYS A 1 118 ? 6.502 -9.528 -22.494 1.00 85.31 118 LYS A C 1
ATOM 949 O O . LYS A 1 118 ? 5.387 -9.180 -22.124 1.00 85.31 118 LYS A O 1
ATOM 954 N N . PHE A 1 119 ? 6.737 -10.695 -23.091 1.00 90.62 119 PHE A N 1
ATOM 955 C CA . PHE A 1 119 ? 5.688 -11.619 -23.513 1.00 90.62 119 PHE A CA 1
ATOM 956 C C . PHE A 1 119 ? 5.956 -13.057 -23.039 1.00 90.62 119 PHE A C 1
ATOM 958 O O . PHE A 1 119 ? 7.099 -13.444 -22.768 1.00 90.62 119 PHE A O 1
ATOM 965 N N . LYS A 1 120 ? 4.905 -13.878 -22.968 1.00 93.56 120 LYS A N 1
ATOM 966 C CA . LYS A 1 120 ? 4.977 -15.311 -22.632 1.00 93.56 120 LYS A CA 1
ATOM 967 C C . LYS A 1 120 ? 4.374 -16.183 -23.735 1.00 93.56 120 LYS A C 1
ATOM 969 O O . LYS A 1 120 ? 3.575 -15.735 -24.553 1.00 93.56 120 LYS A O 1
ATOM 974 N N . VAL A 1 121 ? 4.755 -17.462 -23.737 1.00 94.19 121 VAL A N 1
ATOM 975 C CA . VAL A 1 121 ? 4.150 -18.473 -24.617 1.00 94.19 121 VAL A CA 1
ATOM 976 C C . VAL A 1 121 ? 2.635 -18.507 -24.395 1.00 94.19 121 VAL A C 1
ATOM 978 O O . VAL A 1 121 ? 2.170 -18.557 -23.256 1.00 94.19 121 VAL A O 1
ATOM 981 N N . GLY A 1 122 ? 1.877 -18.473 -25.489 1.00 91.38 122 GLY A N 1
ATOM 982 C CA . GLY A 1 122 ? 0.418 -18.401 -25.509 1.00 91.38 122 GLY A CA 1
ATOM 983 C C . GLY A 1 122 ? -0.154 -16.988 -25.641 1.00 91.38 122 GLY A C 1
ATOM 984 O O . GLY A 1 122 ? -1.343 -16.861 -25.931 1.00 91.38 122 GLY A O 1
ATOM 985 N N . ASP A 1 123 ? 0.650 -15.932 -25.480 1.00 93.12 123 ASP 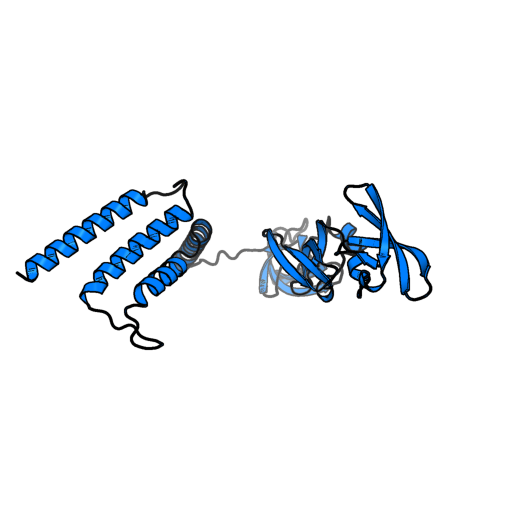A N 1
ATOM 986 C CA . ASP A 1 123 ? 0.165 -14.567 -25.691 1.00 93.12 123 ASP A CA 1
ATOM 987 C C . ASP A 1 123 ? -0.151 -14.316 -27.171 1.00 93.12 123 ASP A C 1
ATOM 989 O O . ASP A 1 123 ? 0.592 -14.734 -28.067 1.00 93.12 123 ASP A O 1
ATOM 993 N N . LYS A 1 124 ? -1.240 -13.578 -27.421 1.00 94.50 124 LYS A N 1
ATOM 994 C CA . LYS A 1 124 ? -1.554 -13.035 -28.743 1.00 94.50 124 LYS A CA 1
ATOM 995 C C . LYS A 1 124 ? -0.851 -11.703 -28.949 1.00 94.50 124 LYS A C 1
ATOM 997 O O . LYS A 1 124 ? -0.980 -10.774 -28.148 1.00 94.50 124 LYS A O 1
ATOM 1002 N N . VAL A 1 125 ? -0.144 -11.598 -30.061 1.00 95.12 125 VAL A N 1
ATOM 1003 C CA . VAL A 1 125 ? 0.680 -10.440 -30.402 1.00 95.12 125 VAL A CA 1
ATOM 1004 C C . VAL A 1 125 ? 0.387 -9.960 -31.811 1.00 95.12 125 VAL A C 1
ATOM 1006 O O . VAL A 1 125 ? -0.124 -10.704 -32.650 1.00 95.12 125 VAL A O 1
ATOM 1009 N N . LYS A 1 126 ? 0.689 -8.686 -32.041 1.00 95.50 126 LYS A N 1
ATOM 1010 C CA . LYS A 1 126 ? 0.632 -8.023 -33.332 1.00 95.50 126 LYS A CA 1
ATOM 1011 C C . LYS A 1 126 ? 2.048 -7.650 -33.724 1.00 95.50 126 LYS A C 1
ATOM 1013 O O . LYS A 1 126 ? 2.758 -7.039 -32.929 1.00 95.50 126 LYS A O 1
ATOM 1018 N N . THR A 1 127 ? 2.452 -8.014 -34.924 1.00 94.81 127 THR A N 1
ATOM 1019 C CA . THR A 1 127 ? 3.779 -7.703 -35.449 1.00 94.81 127 THR A CA 1
ATOM 1020 C C . THR A 1 127 ? 3.836 -6.279 -35.995 1.00 94.81 127 THR A C 1
ATOM 1022 O O . THR A 1 127 ? 2.863 -5.762 -36.552 1.00 94.81 127 THR A O 1
ATOM 1025 N N . LYS A 1 128 ? 4.988 -5.635 -35.827 1.00 93.19 128 LYS A N 1
ATOM 1026 C CA . LYS A 1 128 ? 5.296 -4.276 -36.272 1.00 93.19 128 LYS A CA 1
ATOM 1027 C C . LYS A 1 128 ? 6.665 -4.273 -36.936 1.00 93.19 128 LYS A C 1
ATOM 1029 O O . LYS A 1 128 ? 7.687 -4.026 -36.302 1.00 93.19 128 LYS A O 1
ATOM 1034 N N . THR A 1 129 ? 6.656 -4.585 -38.217 1.00 89.75 129 THR A N 1
ATOM 1035 C CA . THR A 1 129 ? 7.841 -4.705 -39.067 1.00 89.75 129 THR A CA 1
ATOM 1036 C C . THR A 1 129 ? 7.650 -3.859 -40.324 1.00 89.75 129 THR A C 1
ATOM 1038 O O . THR A 1 129 ? 6.545 -3.401 -40.604 1.00 89.75 129 THR A O 1
ATOM 1041 N N . ASP A 1 130 ? 8.712 -3.634 -41.094 1.00 87.62 130 ASP A N 1
ATOM 1042 C CA . ASP A 1 130 ? 8.630 -2.920 -42.380 1.00 87.62 130 ASP A CA 1
ATOM 1043 C C . ASP A 1 130 ? 8.371 -3.865 -43.574 1.00 87.62 130 ASP A C 1
ATOM 1045 O O . ASP A 1 130 ? 8.402 -3.440 -44.729 1.00 87.62 130 ASP A O 1
ATOM 1049 N N . ASP A 1 131 ? 8.124 -5.149 -43.307 1.00 90.25 131 ASP A N 1
ATOM 1050 C CA . ASP A 1 131 ? 7.989 -6.214 -44.303 1.00 90.25 131 ASP A CA 1
ATOM 1051 C C . ASP A 1 131 ? 6.551 -6.765 -44.410 1.00 90.25 131 ASP A C 1
ATOM 1053 O O . ASP A 1 131 ? 5.589 -6.191 -43.891 1.00 90.25 131 ASP A O 1
ATOM 1057 N N . ASP A 1 132 ? 6.405 -7.902 -45.096 1.00 88.50 132 ASP A N 1
ATOM 1058 C CA . ASP A 1 132 ? 5.127 -8.589 -45.318 1.00 88.50 132 ASP A CA 1
ATOM 1059 C C . ASP A 1 132 ? 4.455 -9.081 -44.021 1.00 88.50 132 ASP A C 1
ATOM 1061 O O . ASP A 1 132 ? 3.293 -9.497 -44.053 1.00 88.50 132 ASP A O 1
ATOM 1065 N N . TYR A 1 133 ? 5.156 -9.039 -42.883 1.00 87.31 133 TYR A N 1
ATOM 1066 C CA . TYR A 1 133 ? 4.603 -9.384 -41.578 1.00 87.31 133 TYR A CA 1
ATOM 1067 C C . TYR A 1 133 ? 4.017 -8.180 -40.843 1.00 87.31 133 TYR A C 1
ATOM 1069 O O . TYR A 1 133 ? 3.496 -8.354 -39.745 1.00 87.31 133 TYR A O 1
ATOM 1077 N N . ASN A 1 134 ? 4.035 -6.969 -41.402 1.00 92.00 134 ASN A N 1
ATOM 1078 C CA . ASN A 1 134 ? 3.525 -5.805 -40.686 1.00 92.00 134 ASN A CA 1
ATOM 1079 C C . ASN A 1 134 ? 2.024 -5.926 -40.368 1.00 92.00 134 ASN A C 1
ATOM 1081 O O . ASN A 1 134 ? 1.200 -6.200 -41.240 1.00 92.00 134 ASN A O 1
ATOM 1085 N N . ASN A 1 135 ? 1.652 -5.639 -39.121 1.00 89.44 135 ASN A N 1
ATOM 1086 C CA . ASN A 1 135 ? 0.287 -5.673 -38.598 1.00 89.44 135 ASN A CA 1
ATOM 1087 C C . ASN A 1 135 ? -0.415 -7.042 -38.614 1.00 89.44 135 ASN A C 1
ATOM 1089 O O . ASN A 1 135 ? -1.636 -7.082 -38.428 1.00 89.44 135 ASN A O 1
ATOM 1093 N N . LEU A 1 136 ? 0.311 -8.148 -38.778 1.00 93.56 136 LEU A N 1
ATOM 1094 C CA . LEU A 1 136 ? -0.262 -9.485 -38.639 1.00 93.56 136 LEU A CA 1
ATOM 1095 C C . LEU A 1 136 ? -0.436 -9.862 -37.166 1.00 93.56 136 LEU A C 1
ATOM 1097 O O . LEU A 1 136 ? 0.303 -9.413 -36.293 1.00 93.56 136 LEU A O 1
ATOM 1101 N N . THR A 1 137 ? -1.438 -10.689 -36.882 1.00 94.00 137 THR A N 1
ATOM 1102 C CA . THR A 1 137 ? -1.698 -11.209 -35.538 1.00 94.00 137 THR A CA 1
ATOM 1103 C C . THR A 1 137 ? -1.316 -12.676 -35.451 1.00 94.00 137 THR A C 1
ATOM 1105 O O . THR A 1 137 ? -1.663 -13.467 -36.328 1.00 94.00 137 THR A O 1
ATOM 1108 N N . GLY A 1 138 ? -0.632 -13.048 -34.375 1.00 94.94 138 GLY A N 1
ATOM 1109 C CA . GLY A 1 138 ? -0.215 -14.422 -34.130 1.00 94.94 138 GLY A CA 1
ATOM 1110 C C . GLY A 1 138 ? -0.141 -14.746 -32.645 1.00 94.94 138 GLY A C 1
ATOM 1111 O O . GLY A 1 138 ? -0.412 -13.901 -31.792 1.00 94.94 138 GLY A O 1
ATOM 1112 N N . THR A 1 139 ? 0.203 -15.992 -32.340 1.00 96.00 139 THR A N 1
ATOM 1113 C CA . THR A 1 139 ? 0.377 -16.488 -30.969 1.00 96.00 139 THR A CA 1
ATOM 1114 C C . THR A 1 139 ? 1.831 -16.867 -30.743 1.00 96.00 139 THR A C 1
ATOM 1116 O O . THR A 1 139 ? 2.432 -17.539 -31.583 1.00 96.00 139 THR A O 1
ATOM 1119 N N . ILE A 1 140 ? 2.408 -16.463 -29.613 1.00 96.38 140 ILE A N 1
ATOM 1120 C CA . ILE A 1 140 ? 3.770 -16.866 -29.249 1.00 96.38 140 ILE A CA 1
ATOM 1121 C C . ILE A 1 140 ? 3.773 -18.359 -28.926 1.00 96.38 140 ILE A C 1
ATOM 1123 O O . ILE A 1 140 ? 3.142 -18.798 -27.967 1.00 96.38 140 ILE A O 1
ATOM 1127 N N . MET A 1 141 ? 4.515 -19.138 -29.704 1.00 97.19 141 MET A N 1
ATOM 1128 C CA . MET A 1 141 ? 4.645 -20.587 -29.532 1.00 97.19 141 MET A CA 1
ATOM 1129 C C . MET A 1 141 ? 5.878 -20.973 -28.727 1.00 97.19 141 MET A C 1
ATOM 1131 O O . MET A 1 141 ? 5.879 -21.987 -28.032 1.00 97.19 141 MET A O 1
ATOM 1135 N N . ASN A 1 142 ? 6.943 -20.186 -28.844 1.00 96.00 142 ASN A N 1
ATOM 1136 C CA . ASN A 1 142 ? 8.206 -20.440 -28.172 1.00 96.00 142 ASN A CA 1
ATOM 1137 C C . ASN A 1 142 ? 8.940 -19.120 -27.936 1.00 96.00 142 ASN A C 1
ATOM 1139 O O . ASN A 1 142 ? 8.712 -18.144 -28.651 1.00 96.00 142 ASN A O 1
ATOM 1143 N N . LEU A 1 143 ? 9.835 -19.105 -26.956 1.00 95.88 143 LEU A N 1
ATOM 1144 C CA . LEU A 1 143 ? 10.748 -17.998 -26.725 1.00 95.88 143 LEU A CA 1
ATOM 1145 C C . LEU A 1 143 ? 12.134 -18.520 -26.360 1.00 95.88 143 LEU A C 1
ATOM 1147 O O . LEU A 1 143 ? 12.274 -19.569 -25.728 1.00 95.88 143 LEU A O 1
ATOM 1151 N N . LYS A 1 144 ? 13.163 -17.786 -26.773 1.00 95.19 144 LYS A N 1
ATOM 1152 C CA . LYS A 1 144 ? 14.559 -18.055 -26.431 1.00 95.19 144 LYS A CA 1
ATOM 1153 C C . LYS A 1 144 ? 15.191 -16.780 -25.907 1.00 95.19 144 LYS A C 1
ATOM 1155 O O . LYS A 1 144 ? 15.215 -15.766 -26.599 1.00 95.19 144 LYS A O 1
ATOM 1160 N N . SER A 1 145 ? 15.700 -16.848 -24.686 1.00 90.25 145 SER A N 1
ATOM 1161 C CA . SER A 1 145 ? 16.399 -15.737 -24.052 1.00 90.25 145 SER A CA 1
ATOM 1162 C C . SER A 1 145 ? 17.900 -15.861 -24.281 1.00 90.25 145 SER A C 1
ATOM 1164 O O . SER A 1 145 ? 18.485 -16.931 -24.109 1.00 90.25 145 SER A O 1
ATOM 1166 N N . TYR A 1 146 ? 18.515 -14.746 -24.646 1.00 84.81 146 TYR A N 1
ATOM 1167 C CA . TYR A 1 146 ? 19.948 -14.586 -24.833 1.00 84.81 146 TYR A CA 1
ATOM 1168 C C . TYR A 1 146 ? 20.429 -13.395 -24.005 1.00 84.81 146 TYR A C 1
ATOM 1170 O O . TYR A 1 146 ? 19.638 -12.551 -23.586 1.00 84.81 146 TYR A O 1
ATOM 1178 N N . ASN A 1 147 ? 21.746 -13.267 -23.839 1.00 78.62 147 ASN A N 1
ATOM 1179 C CA . ASN A 1 147 ? 22.348 -12.148 -23.102 1.00 78.62 147 ASN A CA 1
ATOM 1180 C C . ASN A 1 147 ? 22.022 -10.762 -23.694 1.00 78.62 147 ASN A C 1
ATOM 1182 O O . ASN A 1 147 ? 22.198 -9.758 -23.015 1.00 78.62 147 ASN A O 1
ATOM 1186 N N . TYR A 1 148 ? 21.564 -10.704 -24.948 1.00 79.50 148 TYR A N 1
ATOM 1187 C CA . TYR A 1 148 ? 21.285 -9.464 -25.678 1.00 79.50 148 TYR A CA 1
ATOM 1188 C C . TYR A 1 148 ? 19.794 -9.259 -25.995 1.00 79.50 148 TYR A C 1
ATOM 1190 O O . TYR A 1 148 ? 19.453 -8.337 -26.734 1.00 79.50 148 TYR A O 1
ATOM 1198 N N . GLY A 1 149 ? 18.907 -10.114 -25.475 1.00 86.00 149 GLY A N 1
ATOM 1199 C CA . GLY A 1 149 ? 17.463 -9.985 -25.664 1.00 86.00 149 GLY A CA 1
ATOM 1200 C C . GLY A 1 149 ? 16.725 -11.317 -25.751 1.00 86.00 149 GLY A C 1
ATOM 1201 O O . GLY A 1 149 ? 17.310 -12.391 -25.626 1.00 86.00 149 GLY A O 1
ATOM 1202 N N . THR A 1 150 ? 15.411 -11.243 -25.966 1.00 90.94 150 THR A N 1
ATOM 1203 C CA . THR A 1 150 ? 14.543 -12.418 -26.139 1.00 90.94 150 THR A CA 1
ATOM 1204 C C . THR A 1 150 ? 13.979 -12.456 -27.556 1.00 90.94 150 THR A C 1
ATOM 1206 O O . THR A 1 150 ? 13.453 -11.457 -28.049 1.00 90.94 150 THR A O 1
ATOM 1209 N N . GLU A 1 151 ? 14.089 -13.620 -28.190 1.00 95.31 151 GLU A N 1
ATOM 1210 C CA . GLU A 1 151 ? 13.456 -13.948 -29.466 1.00 95.31 151 GLU A CA 1
ATOM 1211 C C . GLU A 1 151 ? 12.157 -14.717 -29.221 1.00 95.31 151 GLU A C 1
ATOM 1213 O O . GLU A 1 151 ? 12.114 -15.623 -28.385 1.00 95.31 151 GLU A O 1
ATOM 1218 N N . TYR A 1 152 ? 11.117 -14.398 -29.986 1.00 95.94 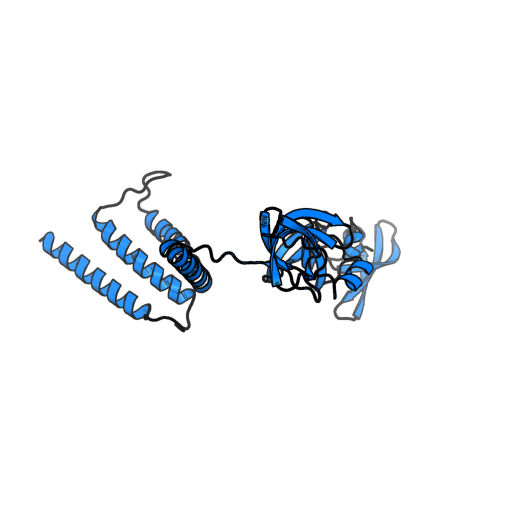152 TYR A N 1
ATOM 1219 C CA . TYR A 1 152 ? 9.791 -14.999 -29.890 1.00 95.94 152 TYR A CA 1
ATOM 1220 C C . TYR A 1 152 ? 9.418 -15.639 -31.220 1.00 95.94 152 TYR A C 1
ATOM 1222 O O . TYR A 1 152 ? 9.357 -14.963 -32.243 1.00 95.94 152 TYR A O 1
ATOM 1230 N N . THR A 1 153 ? 9.124 -16.934 -31.210 1.00 97.25 153 THR A N 1
ATOM 1231 C CA . THR A 1 153 ? 8.532 -17.618 -32.361 1.00 97.25 153 THR A CA 1
ATOM 1232 C C . THR A 1 153 ? 7.026 -17.394 -32.335 1.00 97.25 153 THR A C 1
ATOM 1234 O O . THR A 1 153 ? 6.343 -17.892 -31.437 1.00 97.25 153 THR A O 1
ATOM 1237 N N . VAL A 1 154 ? 6.508 -16.656 -33.312 1.00 96.81 154 VAL A N 1
ATOM 1238 C CA . VAL A 1 154 ? 5.087 -16.321 -33.445 1.00 96.81 154 VAL A CA 1
ATOM 1239 C C . VAL A 1 154 ? 4.477 -17.152 -34.568 1.00 96.81 154 VAL A C 1
ATOM 1241 O O . VAL A 1 154 ? 4.978 -17.122 -35.687 1.00 96.81 154 VAL A O 1
ATOM 1244 N N . MET A 1 155 ? 3.400 -17.878 -34.265 1.00 97.44 155 MET A N 1
ATOM 1245 C CA . MET A 1 155 ? 2.586 -18.623 -35.231 1.00 97.44 155 MET A CA 1
ATOM 1246 C C . MET A 1 155 ? 1.390 -17.776 -35.660 1.00 97.44 155 MET A C 1
ATOM 1248 O O . MET A 1 155 ? 0.583 -17.366 -34.818 1.00 97.44 155 MET A O 1
ATOM 1252 N N . PHE A 1 156 ? 1.270 -17.524 -36.956 1.00 95.69 156 PHE A N 1
ATOM 1253 C CA . PHE A 1 156 ? 0.175 -16.771 -37.557 1.00 95.69 156 PHE A CA 1
ATOM 1254 C C . PHE A 1 156 ? -1.029 -17.668 -37.871 1.00 95.69 156 PHE A C 1
ATOM 1256 O O . PHE A 1 156 ? -0.933 -18.894 -37.914 1.00 95.69 156 PHE A O 1
ATOM 1263 N N . GLU A 1 157 ? -2.187 -17.049 -38.111 1.00 91.50 157 GLU A N 1
ATOM 1264 C CA . GLU A 1 157 ? -3.438 -17.766 -38.412 1.00 91.50 157 GLU A CA 1
ATOM 1265 C C . GLU A 1 157 ? -3.387 -18.576 -39.717 1.00 91.50 157 GLU A C 1
ATOM 1267 O O . GLU A 1 157 ? -4.111 -19.559 -39.863 1.00 91.50 157 GLU A O 1
ATOM 1272 N N . ASP A 1 158 ? -2.520 -18.193 -40.656 1.00 93.06 158 ASP A N 1
ATOM 1273 C CA . ASP A 1 158 ? -2.301 -18.917 -41.911 1.00 93.06 158 ASP A CA 1
ATOM 1274 C C . ASP A 1 158 ? -1.356 -20.126 -41.769 1.00 93.06 158 ASP A C 1
ATOM 1276 O O . ASP A 1 158 ? -1.086 -20.820 -42.752 1.00 93.06 158 ASP A O 1
ATOM 1280 N N . GLY A 1 159 ? -0.879 -20.401 -40.550 1.00 93.50 159 GLY A N 1
ATOM 1281 C CA . GLY A 1 159 ? -0.007 -21.526 -40.225 1.00 93.50 159 GLY A CA 1
ATOM 1282 C C . GLY A 1 159 ? 1.480 -21.282 -40.485 1.00 93.50 159 GLY A C 1
ATOM 1283 O O . GLY A 1 159 ? 2.270 -22.206 -40.293 1.00 93.50 159 GLY A O 1
ATOM 1284 N N . ARG A 1 160 ? 1.880 -20.079 -40.918 1.00 95.31 160 ARG A N 1
ATOM 1285 C CA . ARG A 1 160 ? 3.294 -19.686 -40.974 1.00 95.31 160 ARG A CA 1
ATOM 1286 C C . ARG A 1 160 ? 3.794 -19.313 -39.583 1.00 95.31 160 ARG A C 1
ATOM 1288 O O . ARG A 1 160 ? 3.047 -18.757 -38.780 1.00 95.31 160 ARG A O 1
ATOM 1295 N N . ASP A 1 161 ? 5.075 -19.538 -39.327 1.00 96.44 161 ASP A N 1
ATOM 1296 C CA . ASP A 1 161 ? 5.764 -19.044 -38.142 1.00 96.44 161 ASP A CA 1
ATOM 1297 C C . ASP A 1 161 ? 6.991 -18.200 -38.499 1.00 96.44 161 ASP A C 1
ATOM 1299 O O . ASP A 1 161 ? 7.613 -18.354 -39.551 1.00 96.44 161 ASP A O 1
ATOM 1303 N N . THR A 1 162 ? 7.315 -17.230 -37.649 1.00 96.94 162 THR A N 1
ATOM 1304 C CA . THR A 1 162 ? 8.490 -16.358 -37.809 1.00 96.94 162 THR A CA 1
ATOM 1305 C C . THR A 1 162 ? 9.005 -15.925 -36.440 1.00 96.94 162 THR A C 1
ATOM 1307 O O . THR A 1 162 ? 8.273 -15.947 -35.448 1.00 96.94 162 THR A O 1
ATOM 1310 N N . VAL A 1 163 ? 10.295 -15.598 -36.370 1.00 96.50 163 VAL A N 1
ATOM 1311 C CA . VAL A 1 163 ? 10.967 -15.162 -35.144 1.00 96.50 163 VAL A CA 1
ATOM 1312 C C . VAL A 1 163 ? 11.023 -13.639 -35.105 1.00 96.50 163 VAL A C 1
ATOM 1314 O O . VAL A 1 163 ? 11.453 -13.024 -36.075 1.00 96.50 163 VAL A O 1
ATOM 1317 N N . PHE A 1 164 ? 10.624 -13.058 -33.977 1.00 95.12 164 PHE A N 1
ATOM 1318 C CA . PHE A 1 164 ? 10.607 -11.616 -33.741 1.00 95.12 164 PHE A CA 1
ATOM 1319 C C . PHE A 1 164 ? 11.337 -11.263 -32.451 1.00 95.12 164 PHE A C 1
ATOM 1321 O O . PHE A 1 164 ? 11.403 -12.069 -31.518 1.00 95.12 164 PHE A O 1
ATOM 1328 N N . ASN A 1 165 ? 11.844 -10.040 -32.367 1.00 93.69 165 ASN A N 1
ATOM 1329 C CA . ASN A 1 165 ? 12.354 -9.470 -31.123 1.00 93.69 165 ASN A CA 1
ATOM 1330 C C . ASN A 1 165 ? 11.278 -8.635 -30.393 1.00 93.69 165 ASN A C 1
ATOM 1332 O O . ASN A 1 165 ? 10.199 -8.360 -30.916 1.00 93.69 165 ASN A O 1
ATOM 1336 N N . ASN A 1 166 ? 11.584 -8.197 -29.167 1.00 89.44 166 ASN A N 1
ATOM 1337 C CA . ASN A 1 166 ? 10.683 -7.386 -28.330 1.00 89.44 166 ASN A CA 1
ATOM 1338 C C . ASN A 1 166 ? 10.137 -6.116 -29.019 1.00 89.44 166 ASN A C 1
ATOM 1340 O O . ASN A 1 166 ? 9.022 -5.698 -28.709 1.00 89.44 166 ASN A O 1
ATOM 1344 N N . LYS A 1 167 ? 10.920 -5.467 -29.894 1.00 91.12 167 LYS A N 1
ATOM 1345 C CA . LYS A 1 167 ? 10.561 -4.182 -30.525 1.00 91.12 167 LYS A CA 1
ATOM 1346 C C . LYS A 1 167 ? 9.591 -4.358 -31.694 1.00 91.12 167 LYS A C 1
ATOM 1348 O O . LYS A 1 167 ? 8.887 -3.417 -32.048 1.00 91.12 167 LYS A O 1
ATOM 1353 N N . GLU A 1 168 ? 9.545 -5.559 -32.256 1.00 93.19 168 GLU A N 1
ATOM 1354 C CA . GLU A 1 168 ? 8.721 -5.920 -33.411 1.00 93.19 168 GLU A CA 1
ATOM 1355 C C . GLU A 1 168 ? 7.349 -6.464 -33.004 1.00 93.19 168 GLU A C 1
ATOM 1357 O O . GLU A 1 168 ? 6.553 -6.818 -33.870 1.00 93.19 168 GLU A O 1
ATOM 1362 N N . LEU A 1 169 ? 7.058 -6.543 -31.701 1.00 92.56 169 LEU A N 1
ATOM 1363 C CA . LEU A 1 169 ? 5.811 -7.084 -31.173 1.00 92.56 169 LEU A CA 1
ATOM 1364 C C . LEU A 1 169 ? 5.070 -6.058 -30.310 1.00 92.56 169 LEU A C 1
ATOM 1366 O O . LEU A 1 169 ? 5.635 -5.383 -29.448 1.00 92.56 169 LEU A O 1
ATOM 1370 N N . GLU A 1 170 ? 3.758 -6.002 -30.495 1.00 92.25 170 GLU A N 1
ATOM 1371 C CA . GLU A 1 170 ? 2.817 -5.280 -29.646 1.00 92.25 170 GLU A CA 1
ATOM 1372 C C . GLU A 1 170 ? 1.775 -6.265 -29.100 1.00 92.25 170 GLU A C 1
ATOM 1374 O O . GLU A 1 170 ? 1.354 -7.195 -29.789 1.00 92.25 170 GLU A O 1
ATOM 1379 N N . PHE A 1 171 ? 1.344 -6.087 -27.849 1.00 87.56 171 PHE A N 1
ATOM 1380 C CA . PHE A 1 171 ? 0.275 -6.916 -27.294 1.00 87.56 171 PHE A CA 1
ATOM 1381 C C . PHE A 1 171 ? -1.009 -6.692 -28.087 1.00 87.56 171 PHE A C 1
ATOM 1383 O O . PHE A 1 171 ? -1.517 -5.569 -28.164 1.00 87.56 171 PHE A O 1
ATOM 1390 N N . VAL A 1 172 ? -1.596 -7.776 -28.593 1.00 84.75 172 VAL A N 1
ATOM 1391 C CA . VAL A 1 172 ? -3.018 -7.752 -28.914 1.00 84.75 172 VAL A CA 1
ATOM 1392 C C . VAL A 1 172 ? -3.699 -7.969 -27.586 1.00 84.75 172 VAL A C 1
ATOM 1394 O O . VAL A 1 172 ? -3.870 -9.104 -27.146 1.00 84.75 172 VAL A O 1
ATOM 1397 N N . ALA A 1 173 ? -4.064 -6.874 -26.921 1.00 70.88 173 ALA A N 1
ATOM 1398 C CA . ALA A 1 173 ? -5.061 -6.969 -25.877 1.00 70.88 173 ALA A CA 1
ATOM 1399 C C . ALA A 1 173 ? -6.279 -7.609 -26.541 1.00 70.88 173 ALA A C 1
ATOM 1401 O O . ALA A 1 173 ? -6.983 -6.961 -27.324 1.00 70.88 173 ALA A O 1
ATOM 1402 N N . GLU A 1 174 ? -6.510 -8.899 -26.281 1.00 61.50 174 GLU A N 1
ATOM 1403 C CA . GLU A 1 174 ? -7.833 -9.437 -26.486 1.00 61.50 174 GLU A CA 1
ATOM 1404 C C . GLU A 1 174 ? -8.713 -8.498 -25.674 1.00 61.50 174 GLU A C 1
ATOM 1406 O O . GLU A 1 174 ? -8.665 -8.479 -24.441 1.00 61.50 174 GLU A O 1
ATOM 1411 N N . LYS A 1 175 ? -9.529 -7.697 -26.366 1.00 54.03 175 LYS A N 1
ATOM 1412 C CA . LYS A 1 175 ? -10.816 -7.310 -25.817 1.00 54.03 175 LYS A CA 1
ATOM 1413 C C . LYS A 1 175 ? -11.558 -8.626 -25.634 1.00 54.03 175 LYS A C 1
ATOM 1415 O O . LYS A 1 175 ? -12.458 -8.962 -26.404 1.00 54.03 175 LYS A O 1
ATOM 1420 N N . SER A 1 176 ? -11.156 -9.392 -24.614 1.00 54.47 176 SER A N 1
ATOM 1421 C CA . SER A 1 176 ? -12.063 -10.266 -23.923 1.00 54.47 176 SER A CA 1
ATOM 1422 C C . SER A 1 176 ? -13.269 -9.372 -23.729 1.00 54.47 176 SER A C 1
ATOM 1424 O O . SER A 1 176 ? -13.148 -8.223 -23.289 1.00 54.47 176 SER A O 1
ATOM 1426 N N . LYS A 1 177 ? -14.418 -9.811 -24.228 1.00 56.25 177 LYS A N 1
ATOM 1427 C CA . LYS A 1 177 ? -15.666 -9.212 -23.798 1.00 56.25 177 LYS A CA 1
ATOM 1428 C C . LYS A 1 177 ? -15.727 -9.527 -22.311 1.00 56.25 177 LYS A C 1
ATOM 1430 O O . LYS A 1 177 ? -16.329 -10.525 -21.924 1.00 56.25 177 LYS A O 1
ATOM 1435 N N . SER A 1 178 ? -15.016 -8.742 -21.504 1.00 55.22 178 SER A N 1
ATOM 1436 C CA . SER A 1 178 ? -15.215 -8.659 -20.079 1.00 55.22 178 SER A CA 1
ATOM 1437 C C . SER A 1 178 ? -16.709 -8.486 -19.956 1.00 55.22 178 SER A C 1
ATOM 1439 O O . SER A 1 178 ? -17.296 -7.576 -20.545 1.00 55.22 178 SER A O 1
ATOM 1441 N N . GLY A 1 179 ? -17.364 -9.465 -19.334 1.00 74.25 179 GLY A N 1
ATOM 1442 C CA . 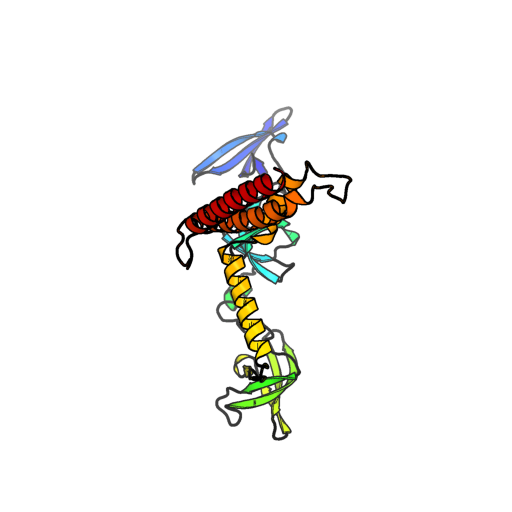GLY A 1 179 ? -18.791 -9.343 -19.111 1.00 74.25 179 GLY A CA 1
ATOM 1443 C C . GLY A 1 179 ? -19.028 -8.010 -18.410 1.00 74.25 179 GLY A C 1
ATOM 1444 O O . GLY A 1 179 ? -18.169 -7.548 -17.661 1.00 74.25 179 GLY A O 1
ATOM 1445 N N . ARG A 1 180 ? -20.190 -7.394 -18.622 1.00 81.94 180 ARG A N 1
ATOM 1446 C CA . ARG A 1 180 ? -20.562 -6.125 -17.976 1.00 81.94 180 ARG A CA 1
ATOM 1447 C C . ARG A 1 180 ? -20.182 -6.073 -16.484 1.00 81.94 180 ARG A C 1
ATOM 1449 O O . ARG A 1 180 ? -19.779 -5.034 -15.985 1.00 81.94 180 ARG A O 1
ATOM 1456 N N . PHE A 1 181 ? -20.288 -7.196 -15.774 1.00 80.31 181 PHE A N 1
ATOM 1457 C CA . PHE A 1 181 ? -19.914 -7.298 -14.363 1.00 80.31 181 PHE A CA 1
ATOM 1458 C C . PHE A 1 181 ? -18.405 -7.251 -14.090 1.00 80.31 181 PHE A C 1
ATOM 1460 O O . PHE A 1 181 ? -18.012 -6.740 -13.051 1.00 80.31 181 PHE A O 1
ATOM 1467 N N . THR A 1 182 ? -17.563 -7.751 -14.993 1.00 77.75 182 THR A N 1
ATOM 1468 C CA . THR A 1 182 ? -16.100 -7.659 -14.884 1.00 77.75 182 THR A CA 1
ATOM 1469 C C . THR A 1 182 ? -15.631 -6.215 -15.044 1.00 77.75 182 THR A C 1
ATOM 1471 O O . THR A 1 182 ? -14.775 -5.774 -14.287 1.00 77.75 182 THR A O 1
ATOM 1474 N N . GLU A 1 183 ? -16.227 -5.465 -15.975 1.00 82.25 183 GLU A N 1
ATOM 1475 C CA . GLU A 1 183 ? -15.950 -4.029 -16.135 1.00 82.25 183 GLU A CA 1
ATOM 1476 C C . GLU A 1 183 ? -16.370 -3.249 -14.884 1.00 82.25 183 GLU A C 1
ATOM 1478 O O . GLU A 1 183 ? -15.564 -2.505 -14.334 1.00 82.25 183 GLU A O 1
ATOM 1483 N N . ILE A 1 184 ? -17.580 -3.509 -14.370 1.00 78.50 184 ILE A N 1
ATOM 1484 C CA . ILE A 1 184 ? -18.059 -2.926 -13.106 1.00 78.50 184 ILE A CA 1
ATOM 1485 C C . ILE A 1 184 ? -17.122 -3.281 -11.943 1.00 78.50 184 ILE A C 1
ATOM 1487 O O . ILE A 1 184 ? -16.824 -2.426 -11.118 1.00 78.50 184 ILE A O 1
ATOM 1491 N N . ALA A 1 185 ? -16.648 -4.526 -11.849 1.00 83.12 185 ALA A N 1
ATOM 1492 C CA . ALA A 1 185 ? -15.748 -4.941 -10.775 1.00 83.12 185 ALA A CA 1
ATOM 1493 C C . ALA A 1 185 ? -14.395 -4.218 -10.841 1.00 83.12 185 ALA A C 1
ATOM 1495 O O . ALA A 1 185 ? -13.878 -3.816 -9.801 1.00 83.12 185 ALA A O 1
ATOM 1496 N N . LEU A 1 186 ? -13.844 -4.027 -12.045 1.00 82.19 186 LEU A N 1
ATOM 1497 C CA . LEU A 1 186 ? -12.598 -3.286 -12.240 1.00 82.19 186 LEU A CA 1
ATOM 1498 C C . LEU A 1 186 ? -12.769 -1.808 -11.868 1.00 82.19 186 LEU A C 1
ATOM 1500 O O . LEU A 1 186 ? -11.952 -1.272 -11.127 1.00 82.19 186 LEU A O 1
ATOM 1504 N N . GLU A 1 187 ? -13.849 -1.179 -12.336 1.00 89.69 187 GLU A N 1
ATOM 1505 C CA . GLU A 1 187 ? -14.184 0.214 -12.022 1.00 89.69 187 GLU A CA 1
ATOM 1506 C C . GLU A 1 187 ? -14.366 0.415 -10.512 1.00 89.69 187 GLU A C 1
ATOM 1508 O O . GLU A 1 187 ? -13.792 1.333 -9.930 1.00 89.69 187 GLU A O 1
ATOM 1513 N N . LEU A 1 188 ? -15.111 -0.478 -9.853 1.00 88.75 188 LEU A N 1
ATOM 1514 C CA . LEU A 1 188 ? -15.307 -0.428 -8.405 1.00 88.75 188 LEU A CA 1
ATOM 1515 C C . LEU A 1 188 ? -14.002 -0.660 -7.639 1.00 88.75 188 LEU A C 1
ATOM 1517 O O . LEU A 1 188 ? -13.771 0.027 -6.650 1.00 88.75 188 LEU A O 1
ATOM 1521 N N . GLY A 1 189 ? -13.150 -1.583 -8.093 1.00 89.44 189 GLY A N 1
ATOM 1522 C CA . GLY A 1 189 ? -11.839 -1.827 -7.490 1.00 89.44 189 GLY A CA 1
ATOM 1523 C C . GLY A 1 189 ? -10.945 -0.590 -7.554 1.00 89.44 189 GLY A C 1
ATOM 1524 O O . GLY A 1 189 ? -10.467 -0.129 -6.523 1.00 89.44 189 GLY A O 1
ATOM 1525 N N . GLN A 1 190 ? -10.815 0.009 -8.741 1.00 89.06 190 GLN A N 1
ATOM 1526 C CA . GLN A 1 190 ? -10.050 1.245 -8.939 1.00 89.06 190 GLN A CA 1
ATOM 1527 C C . GLN A 1 190 ? -10.596 2.393 -8.087 1.00 89.06 190 GLN A C 1
ATOM 1529 O O . GLN A 1 190 ? -9.839 3.081 -7.408 1.00 89.06 190 GLN A O 1
ATOM 1534 N N . PHE A 1 191 ? -11.917 2.561 -8.055 1.00 83.50 191 PHE A N 1
ATOM 1535 C CA . PHE A 1 191 ? -12.563 3.570 -7.222 1.00 83.50 191 PHE A CA 1
ATOM 1536 C C . PHE A 1 191 ? -12.312 3.349 -5.721 1.00 83.50 191 PHE A C 1
ATOM 1538 O O . PHE A 1 191 ? -12.117 4.308 -4.969 1.00 83.50 191 PHE A O 1
ATOM 1545 N N . THR A 1 192 ? -12.314 2.096 -5.258 1.00 84.19 192 THR A N 1
ATOM 1546 C CA . THR A 1 192 ? -11.978 1.751 -3.872 1.00 84.19 192 THR A CA 1
ATOM 1547 C C . THR A 1 192 ? -10.511 2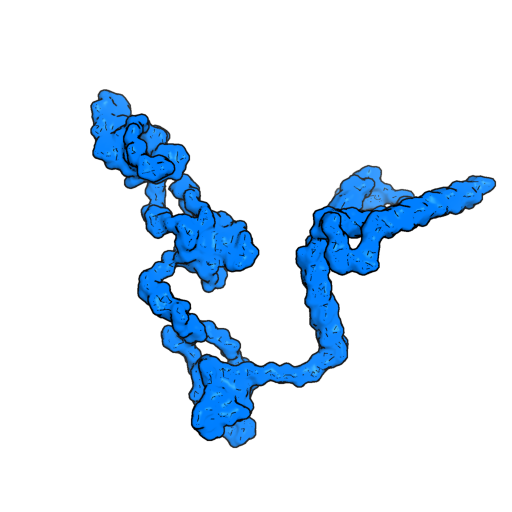.037 -3.562 1.00 84.19 192 THR A C 1
ATOM 1549 O O . THR A 1 192 ? -10.236 2.619 -2.512 1.00 84.19 192 THR A O 1
ATOM 1552 N N . ASP A 1 193 ? -9.588 1.711 -4.467 1.00 85.88 193 ASP A N 1
ATOM 1553 C CA . ASP A 1 193 ? -8.159 2.001 -4.305 1.00 85.88 193 ASP A CA 1
ATOM 1554 C C . ASP A 1 193 ? -7.892 3.507 -4.247 1.00 85.88 193 ASP A C 1
ATOM 1556 O O . ASP A 1 193 ? -7.167 3.978 -3.370 1.00 85.88 193 ASP A O 1
ATOM 1560 N N . GLU A 1 194 ? -8.528 4.290 -5.121 1.00 83.94 194 GLU A N 1
ATOM 1561 C CA . GLU A 1 194 ? -8.446 5.753 -5.103 1.00 83.94 194 GLU A CA 1
ATOM 1562 C C . GLU A 1 194 ? -8.957 6.331 -3.780 1.00 83.94 194 GLU A C 1
ATOM 1564 O O . GLU A 1 194 ? -8.305 7.193 -3.183 1.00 83.94 194 GLU A O 1
ATOM 1569 N N . LYS A 1 195 ? -10.085 5.821 -3.271 1.00 79.44 195 LYS A N 1
ATOM 1570 C CA . LYS A 1 195 ? -10.619 6.234 -1.968 1.00 79.44 195 LYS A CA 1
ATOM 1571 C C . LYS A 1 195 ? -9.700 5.861 -0.816 1.00 79.44 195 LYS A C 1
ATOM 1573 O O . LYS A 1 195 ? -9.438 6.708 0.035 1.00 79.44 195 LYS A O 1
ATOM 1578 N N . ASN A 1 196 ? -9.192 4.634 -0.787 1.00 80.94 196 ASN A N 1
ATOM 1579 C CA . ASN A 1 196 ? -8.250 4.202 0.243 1.00 80.94 196 ASN A CA 1
ATOM 1580 C C . ASN A 1 196 ? -6.951 5.013 0.184 1.00 80.94 196 ASN A C 1
ATOM 1582 O O . ASN A 1 196 ? -6.404 5.371 1.222 1.00 80.94 196 ASN A O 1
ATOM 1586 N N . LYS A 1 197 ? -6.482 5.381 -1.012 1.00 79.62 197 LYS A N 1
ATOM 1587 C CA . LYS A 1 197 ? -5.321 6.261 -1.181 1.00 79.62 197 LYS A CA 1
ATOM 1588 C C . LYS A 1 197 ? -5.591 7.675 -0.665 1.00 79.62 197 LYS A C 1
ATOM 1590 O O . LYS A 1 197 ? -4.713 8.275 -0.054 1.00 79.62 197 LYS A O 1
ATOM 1595 N N . GLN A 1 198 ? -6.786 8.212 -0.904 1.00 72.12 198 GLN A N 1
ATOM 1596 C CA . GLN A 1 198 ? -7.153 9.564 -0.481 1.00 72.12 198 GLN A CA 1
ATOM 1597 C C . GLN A 1 198 ? -7.426 9.666 1.026 1.00 72.12 198 GLN A C 1
ATOM 1599 O O . GLN A 1 198 ? -7.123 10.690 1.635 1.00 72.12 198 GLN A O 1
ATOM 1604 N N . TYR A 1 199 ? -8.016 8.632 1.627 1.00 71.31 199 TYR A N 1
ATOM 1605 C CA . TYR A 1 199 ? -8.545 8.690 2.991 1.00 71.31 199 TYR A CA 1
ATOM 1606 C C . TYR A 1 199 ? -7.911 7.680 3.954 1.00 71.31 199 TYR A C 1
ATOM 1608 O O . TYR A 1 199 ? -8.371 7.581 5.090 1.00 71.31 199 TYR A O 1
ATOM 1616 N N . GLY A 1 200 ? -6.890 6.929 3.538 1.00 79.56 200 GLY A N 1
ATOM 1617 C CA . GLY A 1 200 ? -6.346 5.814 4.313 1.00 79.56 200 GLY A CA 1
ATOM 1618 C C . GLY A 1 200 ? -7.371 4.698 4.550 1.00 79.56 200 GLY A C 1
ATOM 1619 O O . GLY A 1 200 ? -8.464 4.687 3.978 1.00 79.56 200 GLY A O 1
ATOM 1620 N N . SER A 1 201 ? -7.034 3.754 5.433 1.00 84.25 201 SER A N 1
ATOM 1621 C CA . SER A 1 201 ? -7.980 2.721 5.864 1.00 84.25 201 SER A CA 1
ATOM 1622 C C . SER A 1 201 ? -8.928 3.273 6.931 1.00 84.25 201 SER A C 1
ATOM 1624 O O . SER A 1 201 ? -8.674 3.187 8.135 1.00 84.25 201 SER A O 1
ATOM 1626 N N . SER A 1 202 ? -10.041 3.876 6.496 1.00 84.00 202 SER A N 1
ATOM 1627 C CA . SER A 1 202 ? -11.063 4.401 7.415 1.00 84.00 202 SER A CA 1
ATOM 1628 C C . SER A 1 202 ? -11.713 3.295 8.249 1.00 84.00 202 SER A C 1
ATOM 1630 O O . SER A 1 202 ? -12.145 3.552 9.375 1.00 84.00 202 SER A O 1
ATOM 1632 N N . VAL A 1 203 ? -11.746 2.068 7.719 1.00 86.69 203 VAL A N 1
ATOM 1633 C CA . VAL A 1 203 ? -12.233 0.872 8.412 1.00 86.69 203 VAL A CA 1
ATOM 1634 C C . VAL A 1 203 ? -11.316 0.525 9.578 1.00 86.69 203 VAL A C 1
ATOM 1636 O O . VAL A 1 203 ? -11.813 0.419 10.697 1.00 86.69 203 VAL A O 1
ATOM 1639 N N . ASP A 1 204 ? -10.004 0.427 9.353 1.00 88.94 204 ASP A N 1
ATOM 1640 C CA . ASP A 1 204 ? -9.054 0.054 10.411 1.00 88.94 204 ASP A CA 1
ATOM 1641 C C . ASP A 1 204 ? -8.979 1.131 11.496 1.00 88.94 204 ASP A C 1
ATOM 1643 O O . ASP A 1 204 ? -9.040 0.828 12.687 1.00 88.94 204 ASP A O 1
ATOM 1647 N N . ALA A 1 205 ? -8.950 2.407 11.102 1.00 90.00 205 ALA A N 1
ATOM 1648 C CA . ALA A 1 205 ? -8.978 3.514 12.055 1.00 90.00 205 ALA A CA 1
ATOM 1649 C C . ALA A 1 205 ? -10.252 3.487 12.921 1.00 90.00 205 ALA A C 1
ATOM 1651 O O . ALA A 1 205 ? -10.189 3.631 14.142 1.00 90.00 205 ALA A O 1
ATOM 1652 N N . THR A 1 206 ? -11.416 3.251 12.307 1.00 92.56 206 THR A N 1
ATOM 1653 C CA . THR A 1 206 ? -12.687 3.143 13.041 1.00 92.56 206 THR A CA 1
ATOM 1654 C C . THR A 1 206 ? -12.718 1.909 13.944 1.00 92.56 206 THR A C 1
ATOM 1656 O O . THR A 1 206 ? -13.226 1.986 15.063 1.00 92.56 206 THR A O 1
ATOM 1659 N N . TYR A 1 207 ? -12.163 0.784 13.487 1.00 93.56 207 TYR A N 1
ATOM 1660 C CA . TYR A 1 207 ? -12.043 -0.442 14.272 1.00 93.56 207 TYR A CA 1
ATOM 1661 C C . TYR A 1 207 ? -11.238 -0.204 15.556 1.00 93.56 207 TYR A C 1
ATOM 1663 O O . TYR A 1 207 ? -11.740 -0.496 16.643 1.00 93.56 207 TYR A O 1
ATOM 1671 N N . GLU A 1 208 ? -10.056 0.409 15.457 1.00 94.44 208 GLU A N 1
ATOM 1672 C CA . GLU A 1 208 ? -9.217 0.709 16.625 1.00 94.44 208 GLU A CA 1
ATOM 1673 C C . GLU A 1 208 ? -9.892 1.704 17.584 1.00 94.44 208 GLU A C 1
ATOM 1675 O O . GLU A 1 208 ? -9.879 1.509 18.801 1.00 94.44 208 GLU A O 1
ATOM 1680 N N . MET A 1 209 ? -10.576 2.730 17.064 1.00 94.25 209 MET A N 1
ATOM 1681 C CA . MET A 1 209 ? -11.338 3.667 17.902 1.00 94.25 209 MET A CA 1
ATOM 1682 C C . MET A 1 209 ? -12.478 2.977 18.663 1.00 94.25 209 MET A C 1
ATOM 1684 O O . MET A 1 209 ? -12.675 3.225 19.855 1.00 94.25 209 MET A O 1
ATOM 1688 N N . ILE A 1 210 ? -13.237 2.103 17.995 1.00 94.75 210 ILE A N 1
ATOM 1689 C CA . ILE A 1 210 ? -14.315 1.341 18.635 1.00 94.75 210 ILE A CA 1
ATOM 1690 C C . ILE A 1 210 ? -13.749 0.386 19.679 1.00 94.75 210 ILE A C 1
ATOM 1692 O O . ILE A 1 210 ? -14.312 0.307 20.769 1.00 94.75 210 ILE A O 1
ATOM 1696 N N . LYS A 1 211 ? -12.633 -0.289 19.391 1.00 94.50 211 LYS A N 1
ATOM 1697 C CA . LYS A 1 211 ? -11.977 -1.205 20.328 1.00 94.50 211 LYS A CA 1
ATOM 1698 C C . LYS A 1 211 ? -11.692 -0.523 21.666 1.00 94.50 211 LYS A C 1
ATOM 1700 O O . LYS A 1 211 ? -12.126 -1.038 22.693 1.00 94.50 211 LYS A O 1
ATOM 1705 N N . VAL A 1 212 ? -11.111 0.680 21.643 1.00 96.00 212 VAL A N 1
ATOM 1706 C CA . VAL A 1 212 ? -10.867 1.501 22.846 1.00 96.00 212 VAL A CA 1
ATOM 1707 C C . VAL A 1 212 ? -12.167 1.814 23.596 1.00 96.00 212 VAL A C 1
ATOM 1709 O O . VAL A 1 212 ? -12.248 1.665 24.813 1.00 96.00 212 VAL A O 1
ATOM 1712 N N . LEU A 1 213 ? -13.231 2.219 22.892 1.00 94.88 213 LEU A N 1
ATOM 1713 C CA . LEU A 1 213 ? -14.519 2.513 23.538 1.00 94.88 213 LEU A CA 1
ATOM 1714 C C . LEU A 1 213 ? -15.198 1.271 24.134 1.00 94.88 213 LEU A C 1
ATOM 1716 O O . LEU A 1 213 ? -16.001 1.411 25.070 1.00 94.88 213 LEU A O 1
ATOM 1720 N N . MET A 1 214 ? -14.906 0.097 23.571 1.00 95.88 214 MET A N 1
ATOM 1721 C CA . MET A 1 214 ? -15.493 -1.186 23.935 1.00 95.88 214 MET A CA 1
ATOM 1722 C C . MET A 1 214 ? -14.766 -1.901 25.076 1.00 95.88 214 MET A C 1
ATOM 1724 O O . MET A 1 214 ? -15.382 -2.766 25.692 1.00 95.88 214 MET A O 1
ATOM 1728 N N . GLU A 1 215 ? -13.541 -1.508 25.443 1.00 95.94 215 GLU A N 1
ATOM 1729 C CA . GLU A 1 215 ? -12.763 -2.129 26.536 1.00 95.94 215 GLU A CA 1
ATOM 1730 C C . GLU A 1 215 ? -13.531 -2.229 27.864 1.00 95.94 215 GLU A C 1
ATOM 1732 O O . GLU A 1 215 ? -13.441 -3.216 28.587 1.00 95.94 215 GLU A O 1
ATOM 1737 N N . ARG A 1 216 ? -14.361 -1.231 28.182 1.00 95.31 216 ARG A N 1
ATOM 1738 C CA . ARG A 1 216 ? -15.198 -1.240 29.399 1.00 95.31 216 ARG A CA 1
ATOM 1739 C C . ARG A 1 216 ? -16.297 -2.310 29.407 1.00 95.31 216 ARG A C 1
ATOM 1741 O O . ARG A 1 216 ? -16.935 -2.511 30.436 1.00 95.31 216 ARG A O 1
ATOM 1748 N N . TYR A 1 217 ? -16.570 -2.921 28.259 1.00 96.44 217 TYR A N 1
ATOM 1749 C CA . TYR A 1 217 ? -17.545 -3.994 28.082 1.00 96.44 217 TYR A CA 1
ATOM 1750 C C . TYR A 1 217 ? -16.866 -5.348 27.861 1.00 96.44 217 TYR A C 1
ATOM 1752 O O . TYR A 1 217 ? -17.553 -6.307 27.518 1.00 96.44 217 TYR A O 1
ATOM 1760 N N . THR A 1 218 ? -15.544 -5.452 28.012 1.00 96.50 218 THR A N 1
ATOM 1761 C CA . THR A 1 218 ? -14.827 -6.727 27.901 1.00 96.50 218 THR A CA 1
ATOM 1762 C C . THR A 1 218 ? -15.345 -7.709 28.953 1.00 96.50 218 THR A C 1
ATOM 1764 O O . THR A 1 218 ? -15.430 -7.381 30.137 1.00 96.50 218 THR A O 1
ATOM 1767 N N . TYR A 1 219 ? -15.730 -8.904 28.507 1.00 96.12 219 TYR A N 1
ATOM 1768 C CA . TYR A 1 219 ? -16.207 -9.995 29.359 1.00 96.12 219 TYR A CA 1
ATOM 1769 C C . TYR A 1 219 ? -15.109 -11.030 29.607 1.00 96.12 219 TYR A C 1
ATOM 1771 O O . TYR A 1 219 ? -14.925 -11.475 30.738 1.00 96.12 219 TYR A O 1
ATOM 1779 N N . ASP A 1 220 ? -14.365 -11.362 28.555 1.00 95.62 220 ASP A N 1
ATOM 1780 C CA . ASP A 1 220 ? -13.194 -12.236 28.572 1.00 95.62 220 ASP A CA 1
ATOM 1781 C C . ASP A 1 220 ? -12.191 -11.794 27.485 1.00 95.62 220 ASP A C 1
ATOM 1783 O O . ASP A 1 220 ? -12.336 -10.715 26.912 1.00 95.62 220 ASP A O 1
ATOM 1787 N N . GLU A 1 221 ? -11.156 -12.596 27.225 1.00 92.75 221 GLU A N 1
ATOM 1788 C CA . GLU A 1 221 ? -10.087 -12.268 26.268 1.00 92.75 221 GLU A CA 1
ATOM 1789 C C . GLU A 1 221 ? -10.573 -12.093 24.818 1.00 92.75 221 GLU A C 1
ATOM 1791 O O . GLU A 1 221 ? -9.906 -11.419 24.033 1.00 92.75 221 GLU A O 1
ATOM 1796 N N . GLU A 1 222 ? -11.728 -12.657 24.458 1.00 93.75 222 GLU A N 1
ATOM 1797 C CA . GLU A 1 222 ? -12.227 -12.685 23.079 1.00 93.75 222 GLU A CA 1
ATOM 1798 C C . GLU A 1 222 ? -13.612 -12.036 22.913 1.00 93.75 222 GLU A C 1
ATOM 1800 O O . GLU A 1 222 ? -14.046 -11.793 21.785 1.00 93.75 222 GLU A O 1
ATOM 1805 N N . ASN A 1 223 ? -14.321 -11.730 24.005 1.00 94.31 223 ASN A N 1
ATOM 1806 C CA . ASN A 1 223 ? -15.733 -11.353 23.969 1.00 94.31 223 ASN A CA 1
ATOM 1807 C C . ASN A 1 223 ? -16.055 -10.049 24.711 1.00 94.31 223 ASN A C 1
ATOM 1809 O O . ASN A 1 223 ? -15.506 -9.727 25.767 1.00 94.31 223 ASN A O 1
ATOM 1813 N N . TYR A 1 224 ? -17.073 -9.347 24.200 1.00 96.69 224 TYR A N 1
ATOM 1814 C CA . TYR A 1 224 ? -17.703 -8.201 24.856 1.00 96.69 224 TYR A CA 1
ATOM 1815 C C . TYR A 1 224 ? -19.101 -8.558 25.378 1.00 96.69 224 TYR A C 1
ATOM 1817 O O . TYR A 1 224 ? -19.910 -9.151 24.662 1.00 96.69 224 TYR A O 1
ATOM 1825 N N . LEU A 1 225 ? -19.434 -8.111 26.591 1.00 97.06 225 LEU A N 1
ATOM 1826 C CA . LEU A 1 225 ? -20.781 -8.142 27.154 1.00 97.06 225 LEU A CA 1
ATOM 1827 C C . LEU A 1 225 ? -21.336 -6.717 27.254 1.00 97.06 225 LEU A C 1
ATOM 1829 O O . LEU A 1 225 ? -20.966 -5.940 28.133 1.00 97.06 225 LEU A O 1
ATOM 1833 N N . MET A 1 226 ? -22.267 -6.378 26.362 1.00 96.75 226 MET A N 1
ATOM 1834 C CA . MET A 1 226 ? -22.846 -5.035 26.271 1.00 96.75 226 MET A CA 1
ATOM 1835 C C . MET A 1 226 ? -24.380 -5.041 26.291 1.00 96.75 226 MET A C 1
ATOM 1837 O O . MET A 1 226 ? -25.014 -5.986 25.808 1.00 96.75 226 MET A O 1
ATOM 1841 N N . PRO A 1 227 ? -25.014 -3.979 26.821 1.00 95.56 227 PRO A N 1
ATOM 1842 C CA . PRO A 1 227 ? -26.463 -3.860 26.803 1.00 95.56 227 PRO A CA 1
ATOM 1843 C C . PRO A 1 227 ? -26.974 -3.627 25.377 1.00 95.56 227 PRO A C 1
ATOM 1845 O O . PRO A 1 227 ? -26.388 -2.873 24.602 1.00 95.56 227 PRO A O 1
ATOM 1848 N N . LYS A 1 228 ? -28.132 -4.209 25.041 1.00 94.38 228 LYS A N 1
ATOM 1849 C CA . LYS A 1 228 ? -28.754 -4.055 23.711 1.00 94.38 228 LYS A CA 1
ATOM 1850 C C . LYS A 1 228 ? -29.025 -2.596 23.332 1.00 94.38 228 LYS A C 1
ATOM 1852 O O . LYS A 1 228 ? -28.977 -2.266 22.151 1.00 94.38 228 LYS A O 1
ATOM 1857 N N . SER A 1 229 ? -29.286 -1.730 24.314 1.00 92.19 229 SER A N 1
ATOM 1858 C CA . SER A 1 229 ? -29.485 -0.293 24.094 1.00 92.19 229 SER A CA 1
ATOM 1859 C C . SER A 1 229 ? -28.264 0.387 23.469 1.00 92.19 229 SER A C 1
ATOM 1861 O O . SER A 1 229 ? -28.422 1.364 22.745 1.00 92.19 229 SER A O 1
ATOM 1863 N N . LEU A 1 230 ? -27.057 -0.150 23.671 1.00 94.69 230 LEU A N 1
ATOM 1864 C CA . LEU A 1 230 ? -25.824 0.415 23.131 1.00 94.69 230 LEU A CA 1
ATOM 1865 C C . LEU A 1 230 ? -25.675 0.212 21.614 1.00 94.69 230 LEU A C 1
ATOM 1867 O O . LEU A 1 230 ? -25.002 1.007 20.964 1.00 94.69 230 LEU A O 1
ATOM 1871 N N . LEU A 1 231 ? -26.327 -0.800 21.026 1.00 94.44 231 LEU A N 1
ATOM 1872 C CA . LEU A 1 231 ? -26.148 -1.160 19.610 1.00 94.44 231 LEU A CA 1
ATOM 1873 C C . LEU A 1 231 ? -26.440 0.003 18.656 1.00 94.44 231 LEU A C 1
ATOM 1875 O O . LEU A 1 231 ? -25.684 0.247 17.718 1.00 94.44 231 LEU A O 1
ATOM 1879 N N . GLN A 1 232 ? -27.518 0.748 18.903 1.00 93.62 232 GLN A N 1
ATOM 1880 C CA . GLN A 1 232 ? -27.889 1.874 18.045 1.00 93.62 232 GLN A CA 1
ATOM 1881 C C . GLN A 1 232 ? -26.898 3.037 18.174 1.00 93.62 232 GLN A C 1
ATOM 1883 O O . GLN A 1 232 ? -26.582 3.696 17.183 1.00 93.62 232 GLN A O 1
ATOM 1888 N N . HIS A 1 233 ? -26.351 3.250 19.375 1.00 95.31 233 HIS A N 1
ATOM 1889 C CA . HIS A 1 233 ? -25.305 4.242 19.596 1.00 95.31 233 HIS A CA 1
ATOM 1890 C C . HIS A 1 233 ? -24.010 3.851 18.882 1.00 95.31 233 HIS A C 1
ATOM 1892 O O . HIS A 1 233 ? -23.426 4.706 18.228 1.00 95.31 233 HIS A O 1
ATOM 1898 N N . ILE A 1 234 ? -23.597 2.577 18.928 1.00 95.94 234 ILE A N 1
ATOM 1899 C CA . ILE A 1 234 ? -22.400 2.092 18.218 1.00 95.94 234 ILE A CA 1
ATOM 1900 C C . ILE A 1 234 ? -22.507 2.375 16.718 1.00 95.94 234 ILE A C 1
ATOM 1902 O O . ILE A 1 234 ? -21.589 2.953 16.143 1.00 95.94 234 ILE A O 1
ATOM 1906 N N . LEU A 1 235 ? -23.641 2.045 16.091 1.00 95.38 235 LEU A N 1
ATOM 1907 C CA . LEU A 1 235 ? -23.851 2.302 14.661 1.00 95.38 235 LEU A CA 1
ATOM 1908 C C . LEU A 1 235 ? -23.711 3.789 14.310 1.00 95.38 235 LEU A C 1
ATOM 1910 O O . LEU A 1 235 ? -23.096 4.138 13.301 1.00 95.38 235 LEU A O 1
ATOM 1914 N N . LEU A 1 236 ? -24.259 4.668 15.149 1.00 96.19 236 LEU A N 1
ATOM 1915 C CA . LEU A 1 236 ? -24.173 6.111 14.949 1.00 96.19 236 LEU A CA 1
ATOM 1916 C C . LEU A 1 236 ? -22.744 6.632 15.164 1.00 96.19 236 LEU A C 1
ATOM 1918 O O . LEU A 1 236 ? -22.274 7.457 14.385 1.00 96.19 236 LEU A O 1
ATOM 1922 N N . GLN A 1 237 ? -22.034 6.115 16.171 1.00 96.69 237 GLN A N 1
ATOM 1923 C CA . GLN A 1 237 ? -20.641 6.478 16.434 1.00 96.69 237 GLN A CA 1
ATOM 1924 C C . GLN A 1 237 ? -19.713 6.043 15.298 1.00 96.69 237 GLN A C 1
ATOM 1926 O O . GLN A 1 237 ? -18.904 6.850 14.861 1.00 96.69 237 GLN A O 1
ATOM 1931 N N . VAL A 1 238 ? -19.882 4.841 14.739 1.00 95.88 238 VAL A N 1
ATOM 1932 C CA . VAL A 1 238 ? -19.112 4.377 13.566 1.00 95.88 238 VAL A CA 1
ATOM 1933 C C . VAL A 1 238 ? -19.268 5.340 12.384 1.00 95.88 238 VAL A C 1
ATOM 1935 O O . VAL A 1 238 ? -18.290 5.687 11.728 1.00 95.88 238 VAL A O 1
ATOM 1938 N N . ARG A 1 239 ? -20.485 5.846 12.138 1.00 95.38 239 ARG A N 1
ATOM 1939 C CA . ARG A 1 239 ? -20.726 6.866 11.101 1.00 95.38 239 ARG A CA 1
ATOM 1940 C C . ARG A 1 239 ? -20.044 8.195 11.412 1.00 95.38 239 ARG A C 1
ATOM 1942 O O . ARG A 1 239 ? -19.537 8.842 10.501 1.00 95.38 239 ARG A O 1
ATOM 1949 N N . MET A 1 240 ? -20.044 8.617 12.674 1.00 97.00 240 MET A N 1
ATOM 1950 C CA . MET A 1 240 ? -19.345 9.834 13.088 1.00 97.00 240 MET A CA 1
ATOM 1951 C C . MET A 1 240 ? -17.825 9.685 12.940 1.00 97.00 240 MET A C 1
ATOM 1953 O O . MET A 1 240 ? -17.184 10.600 12.429 1.00 97.00 240 MET A O 1
ATOM 1957 N N . MET A 1 241 ? -17.262 8.535 13.316 1.00 95.75 241 MET A N 1
ATOM 1958 C CA . MET A 1 241 ? -15.834 8.224 13.184 1.00 95.75 241 MET A CA 1
ATOM 1959 C C . MET A 1 241 ? -15.384 8.207 11.720 1.00 95.75 241 MET A C 1
ATOM 1961 O O . MET A 1 241 ? -14.371 8.814 11.394 1.00 95.75 241 MET A O 1
ATOM 1965 N N . ASP A 1 242 ? -16.176 7.627 10.814 1.00 92.25 242 ASP A N 1
ATOM 1966 C CA . ASP A 1 242 ? -15.922 7.691 9.366 1.00 92.25 242 ASP A CA 1
ATOM 1967 C C . ASP A 1 242 ? -15.783 9.146 8.872 1.00 92.25 242 ASP A C 1
ATOM 1969 O O . ASP A 1 242 ? -14.833 9.503 8.169 1.00 92.25 242 ASP A O 1
ATOM 1973 N N . LYS A 1 243 ? -16.682 10.035 9.316 1.00 93.38 243 LYS A N 1
ATOM 1974 C CA . LYS A 1 243 ? -16.626 11.463 8.964 1.00 93.38 243 LYS A CA 1
ATOM 1975 C C . LYS A 1 243 ? -15.462 12.193 9.637 1.00 93.38 243 LYS A C 1
ATOM 1977 O O . LYS A 1 243 ? -14.882 13.081 9.014 1.00 93.38 243 LYS A O 1
ATOM 1982 N N . GLN A 1 244 ? -15.091 11.819 10.862 1.00 94.00 244 GLN A N 1
ATOM 1983 C CA . GLN A 1 244 ? -13.895 12.338 11.536 1.00 94.00 244 GLN A CA 1
ATOM 1984 C C . GLN A 1 244 ? -12.620 11.943 10.784 1.00 94.00 244 GLN A C 1
ATOM 1986 O O . GLN A 1 244 ? -11.803 12.813 10.495 1.00 94.00 244 GLN A O 1
ATOM 1991 N N . ASN A 1 245 ? -12.489 10.679 10.375 1.00 91.31 245 ASN A N 1
ATOM 1992 C CA . ASN A 1 245 ? -11.363 10.205 9.567 1.00 91.31 245 ASN A CA 1
ATOM 1993 C C . ASN A 1 245 ? -11.236 11.010 8.268 1.00 91.31 245 ASN A C 1
ATOM 1995 O O . ASN A 1 245 ? -10.149 11.470 7.923 1.00 91.31 245 ASN A O 1
ATOM 1999 N N . ARG A 1 246 ? -12.355 11.285 7.587 1.00 89.94 246 ARG A N 1
ATOM 2000 C CA . ARG A 1 246 ? -12.360 12.132 6.384 1.00 89.94 246 ARG A CA 1
ATOM 2001 C C . ARG A 1 246 ? -11.856 13.553 6.647 1.00 89.94 246 ARG A C 1
ATOM 2003 O O . ARG A 1 246 ? -11.123 14.083 5.819 1.00 89.94 246 ARG A O 1
ATOM 2010 N N . LEU A 1 247 ? -12.211 14.161 7.782 1.00 92.19 247 LEU A N 1
ATOM 2011 C CA . LEU A 1 247 ? -11.717 15.492 8.163 1.00 92.19 247 LEU A CA 1
ATOM 2012 C C . LEU A 1 247 ? -10.203 15.503 8.394 1.00 92.19 247 LEU A C 1
ATOM 2014 O O . LEU A 1 247 ? -9.538 16.446 7.975 1.00 92.19 247 LEU A O 1
ATOM 2018 N N . PHE A 1 248 ? -9.657 14.467 9.035 1.00 92.38 248 PHE A N 1
ATOM 2019 C CA . PHE A 1 248 ? -8.217 14.381 9.286 1.00 92.38 248 PHE A CA 1
ATOM 2020 C C . PHE A 1 248 ? -7.415 14.081 8.017 1.00 92.38 248 PHE A C 1
ATOM 2022 O O . PHE A 1 248 ? -6.336 14.643 7.842 1.00 92.38 248 PHE A O 1
ATOM 2029 N N . ASN A 1 249 ? -7.958 13.270 7.106 1.00 88.56 249 ASN A N 1
ATOM 2030 C CA . ASN A 1 249 ? -7.263 12.886 5.874 1.00 88.56 249 ASN A CA 1
ATOM 2031 C C . ASN A 1 249 ? -7.468 13.883 4.720 1.00 88.56 249 ASN A C 1
ATOM 2033 O O . ASN A 1 249 ? -6.619 13.992 3.840 1.00 88.56 249 ASN A O 1
ATOM 2037 N N . ASN A 1 250 ? -8.551 14.668 4.733 1.00 89.81 250 ASN A N 1
ATOM 2038 C CA . ASN A 1 250 ? -8.793 15.761 3.788 1.00 89.81 250 ASN A CA 1
ATOM 2039 C C . ASN A 1 250 ? -9.271 17.036 4.511 1.00 89.81 250 ASN A C 1
ATOM 2041 O O . ASN A 1 250 ? -10.427 17.444 4.356 1.00 89.81 250 ASN A O 1
ATOM 2045 N N . PRO A 1 251 ? -8.390 17.732 5.255 1.00 90.06 251 PRO A N 1
ATOM 2046 C CA . PRO A 1 251 ? -8.774 18.918 6.026 1.00 90.06 251 PRO A CA 1
ATOM 2047 C C . PRO A 1 251 ? -9.267 20.076 5.147 1.00 90.06 251 PRO A C 1
ATOM 2049 O O . PRO A 1 251 ? -9.978 20.961 5.618 1.00 90.06 251 PRO A O 1
ATOM 2052 N N . SER A 1 252 ? -8.913 20.073 3.858 1.00 90.31 252 SER A N 1
ATOM 2053 C CA . SER A 1 252 ? -9.362 21.084 2.897 1.00 90.31 252 SER A CA 1
ATOM 2054 C C . SER A 1 252 ? -10.812 20.897 2.436 1.00 90.31 252 SER A C 1
ATOM 2056 O O . SER A 1 252 ? -11.409 21.838 1.914 1.00 90.31 252 SER A O 1
ATOM 2058 N N . GLY A 1 253 ? -11.360 19.681 2.553 1.00 86.19 253 GLY A N 1
ATOM 2059 C CA . GLY A 1 253 ? -12.657 19.300 1.984 1.00 86.19 253 GLY A CA 1
ATOM 2060 C C . GLY A 1 253 ? -12.728 19.368 0.451 1.00 86.19 253 GLY A C 1
ATOM 2061 O O . GLY A 1 253 ? -13.809 19.248 -0.126 1.00 86.19 253 GLY A O 1
ATOM 2062 N N . LYS A 1 254 ? -11.606 19.585 -0.249 1.00 85.44 254 LYS A N 1
ATOM 2063 C CA . LYS A 1 254 ? -11.593 19.686 -1.712 1.00 85.44 254 LYS A CA 1
ATOM 2064 C C . LYS A 1 254 ? -11.914 18.322 -2.328 1.00 85.44 254 LYS A C 1
ATOM 2066 O O . LYS A 1 254 ? -11.310 17.322 -1.955 1.00 85.44 254 LYS A O 1
ATOM 2071 N N . GLY A 1 255 ? -12.844 18.302 -3.285 1.00 79.44 255 GLY A N 1
ATOM 2072 C CA . GLY A 1 255 ? -13.282 17.079 -3.973 1.00 79.44 255 GLY A CA 1
ATOM 2073 C C . GLY A 1 255 ? -14.390 16.304 -3.255 1.00 79.44 255 GLY A C 1
ATOM 2074 O O . GLY A 1 255 ? -14.889 15.322 -3.797 1.00 79.44 255 GLY A O 1
ATOM 2075 N N . ASP A 1 256 ? -14.824 16.758 -2.079 1.00 80.06 256 ASP A N 1
ATOM 2076 C CA . ASP A 1 256 ? -15.901 16.112 -1.340 1.00 80.06 256 ASP A CA 1
ATOM 2077 C C . ASP A 1 256 ? -17.272 16.649 -1.781 1.00 80.06 256 ASP A C 1
ATOM 2079 O O . ASP A 1 256 ? -17.533 17.850 -1.756 1.00 80.06 256 ASP A O 1
ATOM 2083 N N . SER A 1 257 ? -18.179 15.747 -2.171 1.00 84.44 257 SER A N 1
ATOM 2084 C CA . SER A 1 257 ? -19.571 16.083 -2.517 1.00 84.44 257 SER A CA 1
ATOM 2085 C C . SER A 1 257 ? -20.450 16.395 -1.299 1.00 84.44 257 SER A C 1
ATOM 2087 O O . SER A 1 257 ? -21.574 16.869 -1.447 1.00 84.44 257 SER A O 1
ATOM 2089 N N . GLU A 1 258 ? -19.955 16.105 -0.097 1.00 83.44 258 GLU A N 1
ATOM 2090 C CA . GLU A 1 258 ? -20.662 16.224 1.178 1.00 83.44 258 GLU A CA 1
ATOM 2091 C C . GLU A 1 258 ? -19.808 17.011 2.173 1.00 83.44 258 GLU A C 1
ATOM 2093 O O . GLU A 1 258 ? -18.585 17.044 2.065 1.00 83.44 258 GLU A O 1
ATOM 2098 N N . SER A 1 259 ? -20.445 17.626 3.172 1.00 92.25 259 SER A N 1
ATOM 2099 C CA . SER A 1 259 ? -19.742 18.322 4.252 1.00 92.25 259 SER A CA 1
ATOM 2100 C C . SER A 1 259 ? -19.696 17.429 5.496 1.00 92.25 259 SER A C 1
ATOM 2102 O O . SER A 1 259 ? -20.738 17.266 6.137 1.00 92.25 259 SER A O 1
ATOM 2104 N N . PRO A 1 260 ? -18.518 16.914 5.906 1.00 94.06 260 PRO A N 1
ATOM 2105 C CA . PRO A 1 260 ? -18.415 16.038 7.075 1.00 94.06 260 PRO A CA 1
ATOM 2106 C C . PRO A 1 260 ? -18.959 16.674 8.361 1.00 94.06 260 PRO A C 1
ATOM 2108 O O . PRO A 1 260 ? -19.609 16.005 9.156 1.00 94.06 260 PRO A O 1
ATOM 2111 N N . TYR A 1 261 ? -18.777 17.986 8.549 1.00 96.38 261 TYR A N 1
ATOM 2112 C CA . TYR A 1 261 ? -19.347 18.696 9.697 1.00 96.38 261 TYR A CA 1
ATOM 2113 C C . TYR A 1 261 ? -20.880 18.733 9.687 1.00 96.38 261 TYR A C 1
ATOM 2115 O O . TYR A 1 261 ? -21.492 18.578 10.743 1.00 96.38 261 TYR A O 1
ATOM 2123 N N . LYS A 1 262 ? -21.519 18.908 8.520 1.00 95.81 262 LYS A N 1
ATOM 2124 C CA . LYS A 1 262 ? -22.989 18.857 8.430 1.00 95.81 262 LYS A CA 1
ATOM 2125 C C . LYS A 1 262 ? -23.511 17.465 8.773 1.00 95.81 262 LYS A C 1
ATOM 2127 O O . LYS A 1 262 ? -24.496 17.358 9.498 1.00 95.81 262 LYS A O 1
ATOM 2132 N N . ASP A 1 263 ? -22.819 16.424 8.317 1.00 95.38 263 ASP A N 1
ATOM 2133 C CA . ASP A 1 263 ? -23.167 15.040 8.643 1.00 95.38 263 ASP A CA 1
ATOM 2134 C C . ASP A 1 263 ? -23.040 14.777 10.148 1.00 95.38 263 ASP A C 1
ATOM 2136 O O . ASP A 1 263 ? -23.954 14.222 10.750 1.00 95.38 263 ASP A O 1
ATOM 2140 N N . LEU A 1 264 ? -21.958 15.240 10.786 1.00 97.38 264 LEU A N 1
ATOM 2141 C CA . LEU A 1 264 ? -21.764 15.123 12.238 1.00 97.38 264 LEU A CA 1
ATOM 2142 C C . LEU A 1 264 ? -22.882 15.807 13.038 1.00 97.38 264 LEU A C 1
ATOM 2144 O O . LEU A 1 264 ? -23.363 15.245 14.026 1.00 97.38 264 LEU A O 1
ATOM 2148 N N . VAL A 1 265 ? -23.333 16.988 12.602 1.00 97.88 265 VAL A N 1
ATOM 2149 C CA . VAL A 1 265 ? -24.492 17.670 13.202 1.00 97.88 265 VAL A CA 1
ATOM 2150 C C . VAL A 1 265 ? -25.756 16.831 13.019 1.00 97.88 265 VAL A C 1
ATOM 2152 O O . VAL A 1 265 ? -26.462 16.579 13.993 1.00 97.88 265 VAL A O 1
ATOM 2155 N N . GLY A 1 266 ? -26.019 16.347 11.802 1.00 96.69 266 GLY A N 1
ATOM 2156 C CA . GLY A 1 266 ? -27.173 15.495 11.507 1.00 96.69 266 GLY A CA 1
ATOM 2157 C C . GLY A 1 266 ? -27.201 14.225 12.359 1.00 96.69 266 GLY A C 1
ATOM 2158 O O . GLY A 1 266 ? -28.220 13.913 12.973 1.00 96.69 266 GLY A O 1
ATOM 2159 N N . TYR A 1 267 ? -26.069 13.532 12.476 1.00 97.50 267 TYR A N 1
ATOM 2160 C CA . TYR A 1 267 ? -25.952 12.351 13.326 1.00 97.50 267 TYR A CA 1
ATOM 2161 C C . TYR A 1 267 ? -26.153 12.688 14.803 1.00 97.50 267 TYR A C 1
ATOM 2163 O O . TYR A 1 267 ? -26.810 11.932 15.510 1.00 97.50 267 TYR A O 1
ATOM 2171 N N . SER A 1 268 ? -25.659 13.833 15.272 1.00 97.19 268 SER A N 1
ATOM 2172 C CA . SER A 1 268 ? -25.866 14.261 16.661 1.00 97.19 268 SER A CA 1
ATOM 2173 C C . SER A 1 268 ? -27.347 14.509 16.958 1.00 97.19 268 SER A C 1
ATOM 2175 O O . SER A 1 268 ? -27.842 14.052 17.985 1.00 97.19 268 SER A O 1
ATOM 2177 N N . LEU A 1 269 ? -28.076 15.146 16.034 1.00 97.50 269 LEU A N 1
ATOM 2178 C CA . LEU A 1 269 ? -29.525 15.355 16.147 1.00 97.50 269 LEU A CA 1
ATOM 2179 C C . LEU A 1 269 ? -30.300 14.033 16.176 1.00 97.50 269 LEU A C 1
ATOM 2181 O O . LEU A 1 269 ? -31.187 13.862 17.008 1.00 97.50 269 LEU A O 1
ATOM 2185 N N . ILE A 1 270 ? -29.929 13.074 15.321 1.00 96.75 270 ILE A N 1
ATOM 2186 C CA . ILE A 1 270 ? -30.506 11.720 15.345 1.00 96.75 270 ILE A CA 1
ATOM 2187 C C . ILE A 1 270 ? -30.250 11.049 16.701 1.00 96.75 270 ILE A C 1
ATOM 2189 O O . ILE A 1 270 ? -31.136 10.391 17.242 1.00 96.75 270 ILE A O 1
ATOM 2193 N N . GLY A 1 271 ? -29.053 11.222 17.267 1.00 96.31 271 GLY A N 1
ATOM 2194 C CA . GLY A 1 271 ? -28.707 10.696 18.586 1.00 96.31 271 GLY A CA 1
ATOM 2195 C C . GLY A 1 271 ? -29.575 11.273 19.706 1.00 96.31 271 GLY A C 1
ATOM 2196 O O . GLY A 1 271 ? -30.006 10.517 20.574 1.00 96.31 271 GLY A O 1
ATOM 2197 N N . VAL A 1 272 ? -29.864 12.578 19.664 1.00 97.31 272 VAL A N 1
ATOM 2198 C CA . VAL A 1 272 ? -30.760 13.249 20.623 1.00 97.31 272 VAL A CA 1
ATOM 2199 C C . VAL A 1 272 ? -32.174 12.672 20.541 1.00 97.31 272 VAL A C 1
ATOM 2201 O O . VAL A 1 272 ? -32.669 12.155 21.540 1.00 97.31 272 VAL A O 1
ATOM 2204 N N . ASP A 1 273 ? -32.777 12.658 19.350 1.00 96.88 273 ASP A N 1
ATOM 2205 C CA . ASP A 1 273 ? -34.122 12.102 19.125 1.00 96.88 273 ASP A CA 1
ATOM 2206 C C . ASP A 1 273 ? -34.223 10.631 19.572 1.00 96.88 273 ASP A C 1
ATOM 2208 O O . ASP A 1 273 ? -35.208 10.197 20.172 1.00 96.88 273 ASP A O 1
ATOM 2212 N N . MET A 1 274 ? -33.179 9.842 19.317 1.00 94.38 274 MET A N 1
ATOM 2213 C CA . MET A 1 274 ? -33.129 8.439 19.721 1.00 94.38 274 MET A CA 1
ATOM 2214 C C . MET A 1 274 ? -33.156 8.263 21.245 1.00 94.38 274 MET A C 1
ATOM 2216 O O . MET A 1 274 ? -33.812 7.346 21.742 1.00 94.38 274 MET A O 1
ATOM 2220 N N . VAL A 1 275 ? -32.463 9.128 21.990 1.00 94.50 275 VAL A N 1
ATOM 2221 C CA . VAL A 1 275 ? -32.480 9.114 23.461 1.00 94.50 275 VAL A CA 1
ATOM 2222 C C . VAL A 1 275 ? -33.847 9.549 23.990 1.00 94.50 275 VAL A C 1
ATOM 2224 O O . VAL A 1 275 ? -34.393 8.880 24.867 1.00 94.50 275 VAL A O 1
ATOM 2227 N N . GLU A 1 276 ? -34.432 10.611 23.432 1.00 94.62 276 GLU A N 1
ATOM 2228 C CA . GLU A 1 276 ? -35.753 11.116 23.833 1.00 94.62 276 GLU A CA 1
ATOM 2229 C C . GLU A 1 276 ? -36.847 10.054 23.653 1.00 94.62 276 GLU A C 1
ATOM 2231 O O . GLU A 1 276 ? -37.535 9.708 24.616 1.00 94.62 276 GLU A O 1
ATOM 2236 N N . ARG A 1 277 ? -36.923 9.421 22.475 1.00 92.25 277 ARG A N 1
ATOM 2237 C CA . ARG A 1 277 ? -37.894 8.346 22.198 1.00 92.25 277 ARG A CA 1
ATOM 2238 C C . ARG A 1 277 ? -37.734 7.124 23.098 1.00 92.25 277 ARG A C 1
ATOM 2240 O O . ARG A 1 277 ? -38.697 6.388 23.317 1.00 92.25 277 ARG A O 1
ATOM 2247 N N . ASN A 1 278 ? -36.523 6.846 23.575 1.00 88.19 278 ASN A N 1
ATOM 2248 C CA . ASN A 1 278 ? -36.295 5.742 24.504 1.00 88.19 278 ASN A CA 1
ATOM 2249 C C . ASN A 1 278 ? -36.783 6.091 25.913 1.00 88.19 278 ASN A C 1
ATOM 2251 O O . ASN A 1 278 ? -37.392 5.236 26.551 1.00 88.19 278 ASN A O 1
ATOM 2255 N N . ASN A 1 279 ? -36.594 7.337 26.355 1.00 88.31 279 ASN A N 1
ATOM 2256 C CA . ASN A 1 279 ? -37.089 7.813 27.648 1.00 88.31 279 ASN A CA 1
ATOM 2257 C C . ASN A 1 279 ? -38.624 7.828 27.704 1.00 88.31 279 ASN A C 1
ATOM 2259 O O . ASN A 1 279 ? -39.204 7.445 28.720 1.00 88.31 279 ASN A O 1
ATOM 2263 N N . GLU A 1 280 ? -39.283 8.208 26.607 1.00 89.06 280 GLU A N 1
ATOM 2264 C CA . GLU A 1 280 ? -40.749 8.197 26.494 1.00 89.06 280 GLU A CA 1
ATOM 2265 C C . GLU A 1 280 ? -41.360 6.795 26.605 1.00 89.06 280 GLU A C 1
ATOM 2267 O O . GLU A 1 280 ? -42.479 6.660 27.080 1.00 89.06 280 GLU A O 1
ATOM 2272 N N . LYS A 1 281 ? -40.642 5.738 26.203 1.00 80.44 281 LYS A N 1
ATOM 2273 C CA . LYS A 1 281 ? -41.135 4.348 26.293 1.00 80.44 281 LYS A CA 1
ATOM 2274 C C . LYS A 1 281 ? -41.059 3.753 27.696 1.00 80.44 281 LYS A C 1
ATOM 2276 O O . LYS A 1 281 ? -41.656 2.708 27.942 1.00 80.44 281 LYS A O 1
ATOM 2281 N N . THR A 1 282 ? -40.251 4.347 28.565 1.00 74.81 282 THR A N 1
ATOM 2282 C CA . THR A 1 282 ? -40.042 3.891 29.946 1.00 74.81 282 THR A CA 1
ATOM 2283 C C . THR A 1 282 ? -40.927 4.602 30.968 1.00 74.81 282 THR A C 1
ATOM 2285 O O . THR A 1 282 ? -40.951 4.163 32.117 1.00 74.81 282 THR A O 1
ATOM 2288 N N . ASN A 1 283 ? -41.640 5.656 30.558 1.00 57.28 283 ASN A N 1
ATOM 2289 C CA . ASN A 1 283 ? -42.648 6.363 31.357 1.00 57.28 283 ASN A CA 1
ATOM 2290 C C . ASN A 1 283 ? -44.058 5.861 31.030 1.00 57.28 283 ASN A C 1
ATOM 2292 O O . ASN A 1 283 ? -44.897 5.866 31.958 1.00 57.28 283 ASN A O 1
#

Secondary structure (DSSP, 8-state):
-EEETTEEEEEEEEEE-SSSEEEEEEEEETTEEEEEEEEGGG-EE-S-GGGGG--TT-EEEETTTTEEEEEEEEETTTTEEEEE-TTS-EEEEEGGGEEE--HHHHHHTTT---SS----TT-EEEE--SSTTTT-EEEEEEEEEETTEEEEEEEETTS-EEEEEGGGEEE--------HHHHHHHHHHHHHHHHHHHH--HHHHHHHHHHHHHGGGB-SSS-B---TTHHHHHHHHHHHHHHHHHHHH-TT-TT-SS-HHHHHHHHHHHHHHHHHHHHHHH-

Foldseek 3Di:
DWDAPQFDWDFPDWDDDPPFIKTWIWGDDPNDIDIDIDTPVRIDDQPDCVLVVDDAQAWWAQQVVRDIWGFHDARSVVQWTWTADPVRDIDIDHPVRIGHQDPVNVVVVVPPPAAPPPDDAQFWKAFPDPDPRHRFIFTFHDWDDDPGHIWTWTAGPVRDIDIDTPVGIDGPPPVPVCDPVNVVVVVVVVVVVVVCVQQPPLVVQLVVVVVVVQPVQDPDPPDGHDDPLCVVVSVLVSLLSSLVSNCVSCVPCPPPPDDSVVSNVVSVVVVVVSVVVVVVVVD

pLDDT: mean 86.9, std 12.23, range [44.5, 98.0]